Protein AF-A0A7S3RNK2-F1 (afdb_monomer_lite)

Secondary structure (DSSP, 8-state):
--TT-PPP-----SPPPPP-PPTT----SPPPTHHHHHSBPBTSB-TTT--B-STT-EEEESSSS-EEEES---SS-BGGGTTB-----EESPPP----SSSSS-EEEEEE--TTSHHHHHHHHHHHHT-GGGGSSEEEEEESS--EEEE-TTS-EEEPEE------EE-TTSSEE-HHHHHHHHHHHHHH-GGGGSSEEEE--TT----HHHHHHHHGGGTTS---PPP--S-TT-TT-S---

Organism: NCBI:txid141414

Sequence (244 aa):
MGDWDKPWECGKIGWRTPEGEAPGAVATGKVAQWVVDKCSGAGENCVDSKCCHAVGHQCFTKNQYYGSCKASCSTEPDPNDGNKTWDCNALGPKSIGLSVKGWPSIYCFTLYMPSRYEGEVMKAQLNEGAGIFSCDGYDVLSSDPDNLGKDKEGKEVKAVLIPKIEVGVSQDGTAGNAKLFMAVWDKIIASNKFRNYDWTIKVDPDAVIVAWRIREHMKPHIGMNVYVVNCNKFPGSPNFPMMY

Structure (mmCIF, N/CA/C/O backbone):
data_AF-A0A7S3RNK2-F1
#
_entry.id   AF-A0A7S3RNK2-F1
#
loop_
_atom_site.group_PDB
_atom_site.id
_atom_site.type_symbol
_atom_site.label_atom_id
_atom_site.label_alt_id
_atom_site.label_comp_id
_atom_site.label_asym_id
_atom_site.label_entity_id
_atom_site.label_seq_id
_atom_site.pdbx_PDB_ins_code
_atom_site.Cartn_x
_atom_site.Cartn_y
_atom_site.Cartn_z
_atom_site.occupancy
_atom_site.B_iso_or_equiv
_atom_site.auth_seq_id
_atom_site.auth_comp_id
_atom_site.auth_asym_id
_atom_site.auth_atom_id
_atom_site.pdbx_PDB_model_num
ATOM 1 N N . MET A 1 1 ? -52.634 -31.260 -7.426 1.00 54.12 1 MET A N 1
ATOM 2 C CA . MET A 1 1 ? -51.828 -30.238 -6.728 1.00 54.12 1 MET A CA 1
ATOM 3 C C . MET A 1 1 ? -52.762 -29.090 -6.410 1.00 54.12 1 MET A C 1
ATOM 5 O O . MET A 1 1 ? -53.475 -28.670 -7.311 1.00 54.12 1 MET A O 1
ATOM 9 N N . GLY A 1 2 ? -52.900 -28.728 -5.133 1.00 58.50 2 GLY A N 1
ATOM 10 C CA . GLY A 1 2 ? -53.843 -27.687 -4.710 1.00 58.50 2 GLY A CA 1
ATOM 11 C C . GLY A 1 2 ? -53.295 -26.286 -4.981 1.00 58.50 2 GLY A C 1
ATOM 12 O O . GLY A 1 2 ? -52.085 -26.123 -5.092 1.00 58.50 2 GLY A O 1
ATOM 13 N N . ASP A 1 3 ? -54.170 -25.278 -5.031 1.00 65.75 3 ASP A N 1
ATOM 14 C CA . ASP A 1 3 ? -53.834 -23.858 -5.282 1.00 65.75 3 ASP A CA 1
ATOM 15 C C . ASP A 1 3 ? -52.806 -23.238 -4.308 1.00 65.75 3 ASP A C 1
ATOM 17 O O . ASP A 1 3 ? -52.339 -22.114 -4.506 1.00 65.75 3 ASP A O 1
ATOM 21 N N . TRP A 1 4 ? -52.450 -23.962 -3.248 1.00 68.88 4 TRP A N 1
ATOM 22 C CA . TRP A 1 4 ? -51.459 -23.590 -2.242 1.00 68.88 4 TRP A CA 1
ATOM 23 C C . TRP A 1 4 ? -50.038 -24.078 -2.560 1.00 68.88 4 TRP A C 1
ATOM 25 O O . TRP A 1 4 ? -49.092 -23.627 -1.921 1.00 68.88 4 TRP A O 1
ATOM 35 N N . ASP A 1 5 ? -49.874 -24.959 -3.547 1.00 68.38 5 ASP A N 1
ATOM 36 C CA . ASP A 1 5 ? -48.591 -25.558 -3.926 1.00 68.38 5 ASP A CA 1
ATOM 37 C C . ASP A 1 5 ? -48.098 -24.949 -5.247 1.00 68.38 5 ASP A C 1
ATOM 39 O O . ASP A 1 5 ? -48.047 -25.592 -6.299 1.00 68.38 5 ASP A O 1
ATOM 43 N N . LYS A 1 6 ? -47.830 -23.637 -5.214 1.00 77.00 6 LYS A N 1
ATOM 44 C CA . LYS A 1 6 ? -47.238 -22.933 -6.356 1.00 77.00 6 LYS A CA 1
ATOM 45 C C . LYS A 1 6 ? -45.760 -23.326 -6.488 1.00 77.00 6 LYS A C 1
ATOM 47 O O . LYS A 1 6 ? -45.073 -23.417 -5.471 1.00 77.00 6 LYS A O 1
ATOM 52 N N . PRO A 1 7 ? -45.250 -23.522 -7.718 1.00 74.31 7 PRO A N 1
ATOM 53 C CA . PRO A 1 7 ? -43.848 -23.848 -7.930 1.00 74.31 7 PRO A CA 1
ATOM 54 C C . PRO A 1 7 ? -42.946 -22.761 -7.344 1.00 74.31 7 PRO A C 1
ATOM 56 O O . PRO A 1 7 ? -43.195 -21.568 -7.515 1.00 74.31 7 PRO A O 1
ATOM 59 N N . TRP A 1 8 ? -41.899 -23.194 -6.645 1.00 75.94 8 TRP A N 1
ATOM 60 C CA . TRP A 1 8 ? -40.922 -22.305 -6.032 1.00 75.94 8 TRP A CA 1
ATOM 61 C C . TRP A 1 8 ? -40.223 -21.469 -7.104 1.00 75.94 8 TRP A C 1
ATOM 63 O O . TRP A 1 8 ? -39.604 -22.005 -8.024 1.00 75.94 8 TRP A O 1
ATOM 73 N N . GLU A 1 9 ? -40.279 -20.148 -6.966 1.00 73.62 9 GLU A N 1
ATOM 74 C CA . GLU A 1 9 ? -39.478 -19.251 -7.787 1.00 73.62 9 GLU A CA 1
ATOM 75 C C . GLU A 1 9 ? -38.046 -19.232 -7.240 1.00 73.62 9 GLU A C 1
ATOM 77 O O . GLU A 1 9 ? -37.773 -18.670 -6.180 1.00 73.62 9 GLU A O 1
ATOM 82 N N . CYS A 1 10 ? -37.102 -19.840 -7.963 1.00 71.50 10 CYS A N 1
ATOM 83 C CA . CYS A 1 10 ? -35.672 -19.855 -7.619 1.00 71.50 10 CYS A CA 1
ATOM 84 C C . CYS A 1 10 ? -34.974 -18.496 -7.863 1.00 71.50 10 CYS A C 1
ATOM 86 O O . CYS A 1 10 ? -33.835 -18.439 -8.332 1.00 71.50 10 CYS A O 1
ATOM 88 N N . GLY A 1 11 ? -35.661 -17.388 -7.574 1.00 75.19 11 GLY A N 1
ATOM 89 C CA . GLY A 1 11 ? -35.119 -16.035 -7.638 1.00 75.19 11 GLY A CA 1
ATOM 90 C C . GLY A 1 11 ? -34.212 -15.731 -6.443 1.00 75.19 11 GLY A C 1
ATOM 91 O O . GLY A 1 11 ? -34.405 -16.236 -5.339 1.00 75.19 11 GLY A O 1
ATOM 92 N N . LYS A 1 12 ? -33.197 -14.886 -6.639 1.00 62.66 12 LYS A N 1
ATOM 93 C CA . LYS A 1 12 ? -32.304 -14.453 -5.556 1.00 62.66 12 LYS A CA 1
ATOM 94 C C . LYS A 1 12 ? -33.032 -13.440 -4.660 1.00 62.66 12 LYS A C 1
ATOM 96 O O . LYS A 1 12 ? -33.127 -12.272 -5.016 1.00 62.66 12 LYS A O 1
ATOM 101 N N . ILE A 1 13 ? -33.507 -13.883 -3.494 1.00 74.25 13 ILE A N 1
ATOM 102 C CA . ILE A 1 13 ? -34.268 -13.053 -2.531 1.00 74.25 13 ILE A CA 1
ATOM 103 C C . ILE A 1 13 ? -33.342 -12.226 -1.605 1.00 74.25 13 ILE A C 1
ATOM 105 O O . ILE A 1 13 ? -33.794 -11.351 -0.872 1.00 74.25 13 ILE A O 1
ATOM 109 N N . GLY A 1 14 ? -32.019 -12.426 -1.665 1.00 63.31 14 GLY A N 1
ATOM 110 C CA . GLY A 1 14 ? -31.069 -11.655 -0.860 1.00 63.31 14 GLY A CA 1
ATOM 111 C C . GLY A 1 14 ? -29.604 -12.038 -1.069 1.00 63.31 14 GLY A C 1
ATOM 112 O O . GLY A 1 14 ? -29.260 -12.874 -1.911 1.00 63.31 14 GLY A O 1
ATOM 113 N N . TRP A 1 15 ? -28.717 -11.393 -0.313 1.00 62.16 15 TRP A N 1
ATOM 114 C CA . TRP A 1 15 ? -27.300 -11.754 -0.240 1.00 62.16 15 TRP A CA 1
ATOM 115 C C . TRP A 1 15 ? -27.134 -13.042 0.574 1.00 62.16 15 TRP A C 1
ATOM 117 O O . TRP A 1 15 ? -27.911 -13.291 1.493 1.00 62.16 15 TRP A O 1
ATOM 127 N N . ARG A 1 16 ? -26.135 -13.873 0.242 1.00 59.69 16 ARG A N 1
ATOM 128 C CA . ARG A 1 16 ? -25.807 -15.031 1.085 1.00 59.69 16 ARG A CA 1
ATOM 129 C C . ARG A 1 16 ? -25.366 -14.515 2.452 1.00 59.69 16 ARG A C 1
ATOM 131 O O . ARG A 1 16 ? -24.488 -13.654 2.511 1.00 59.69 16 ARG A O 1
ATOM 138 N N . THR A 1 17 ? -25.954 -15.045 3.520 1.00 44.44 17 THR A N 1
ATOM 139 C CA . THR A 1 17 ? -25.411 -14.902 4.872 1.00 44.44 17 THR A CA 1
ATOM 140 C C . THR A 1 17 ? -23.952 -15.365 4.829 1.00 44.44 17 THR A C 1
ATOM 142 O O . THR A 1 17 ? -23.715 -16.462 4.310 1.00 44.44 17 THR A O 1
ATOM 145 N N . PRO A 1 18 ? -22.972 -14.563 5.287 1.00 51.97 18 PRO A N 1
ATOM 146 C CA . PRO A 1 18 ? -21.606 -15.050 5.430 1.00 51.97 18 PRO A CA 1
ATOM 147 C C . PRO A 1 18 ? -21.641 -16.326 6.273 1.00 51.97 18 PRO A C 1
ATOM 149 O O . PRO A 1 18 ? -22.345 -16.359 7.285 1.00 51.97 18 PRO A O 1
ATOM 152 N N . GLU A 1 19 ? -20.942 -17.379 5.843 1.00 52.72 19 GLU A N 1
ATOM 153 C CA . GLU A 1 19 ? -20.702 -18.529 6.714 1.00 52.72 19 GLU A CA 1
ATOM 154 C C . GLU A 1 19 ? -20.089 -17.988 8.006 1.00 52.72 19 GLU A C 1
ATOM 156 O O . GLU A 1 19 ? -19.042 -17.342 7.986 1.00 52.72 19 GLU A O 1
ATOM 161 N N . GLY A 1 20 ? -20.797 -18.175 9.120 1.00 41.47 20 GLY A N 1
ATOM 162 C CA . GLY A 1 20 ? -20.245 -17.908 10.436 1.00 41.47 20 GLY A CA 1
ATOM 163 C C . GLY A 1 20 ? -19.090 -18.874 10.639 1.00 41.47 20 GLY A C 1
ATOM 164 O O . GLY A 1 20 ? -19.309 -20.057 10.888 1.00 41.47 20 GLY A O 1
ATOM 165 N N . GLU A 1 21 ? -17.874 -18.379 10.443 1.00 45.53 21 GLU A N 1
ATOM 166 C CA . GLU A 1 21 ? -16.645 -19.126 10.656 1.00 45.53 21 GLU A CA 1
ATOM 167 C C . GLU A 1 21 ? -16.595 -19.673 12.097 1.00 45.53 21 GLU A C 1
ATOM 169 O O . GLU A 1 21 ? -17.031 -19.024 13.053 1.00 45.53 21 GLU A O 1
ATOM 174 N N . ALA A 1 22 ? -16.097 -20.906 12.243 1.00 42.81 22 ALA A N 1
ATOM 175 C CA . ALA A 1 22 ? -15.982 -21.596 13.525 1.00 42.81 22 ALA A CA 1
ATOM 176 C C . ALA A 1 22 ? -15.221 -20.747 14.571 1.00 42.81 22 ALA A C 1
ATOM 178 O O . ALA A 1 22 ? -14.360 -19.943 14.203 1.00 42.81 22 ALA A O 1
ATOM 179 N N . PRO A 1 23 ? -15.468 -20.935 15.881 1.00 36.19 23 PRO A N 1
ATOM 180 C CA . PRO A 1 23 ? -14.748 -20.207 16.924 1.00 36.19 23 PRO A CA 1
ATOM 181 C C . PRO A 1 23 ? -13.228 -20.374 16.769 1.00 36.19 23 PRO A C 1
ATOM 183 O O . PRO A 1 23 ? -12.712 -21.485 16.870 1.00 36.19 23 PRO A O 1
ATOM 186 N N . GLY A 1 24 ? -12.518 -19.271 16.513 1.00 45.06 24 GLY A N 1
ATOM 187 C CA . GLY A 1 24 ? -11.063 -19.254 16.311 1.00 45.06 24 GLY A CA 1
ATOM 188 C C . GLY A 1 24 ? -10.591 -19.172 14.854 1.00 45.06 24 GLY A C 1
ATOM 189 O O . GLY A 1 24 ? -9.388 -19.057 14.629 1.00 45.06 24 GLY A O 1
ATOM 190 N N . ALA A 1 25 ? -11.492 -19.186 13.869 1.00 49.25 25 ALA A N 1
ATOM 191 C CA . ALA A 1 25 ? -11.139 -18.877 12.487 1.00 49.25 25 ALA A CA 1
ATOM 192 C C . ALA A 1 25 ? -10.954 -17.358 12.292 1.00 49.25 25 ALA A C 1
ATOM 194 O O . ALA A 1 25 ? -11.675 -16.530 12.853 1.00 49.25 25 ALA A O 1
ATOM 195 N N . VAL A 1 26 ? -9.895 -16.997 11.566 1.00 55.72 26 VAL A N 1
ATOM 196 C CA . VAL A 1 26 ? -9.564 -15.609 11.230 1.00 55.72 26 VAL A CA 1
ATOM 197 C C . VAL A 1 26 ? -10.546 -15.157 10.165 1.00 55.72 26 VAL A C 1
ATOM 199 O O . VAL A 1 26 ? -10.470 -15.698 9.074 1.00 55.72 26 VAL A O 1
ATOM 202 N N . ALA A 1 27 ? -11.386 -14.157 10.451 1.00 61.09 27 ALA A N 1
ATOM 203 C CA . ALA A 1 27 ? -12.333 -13.614 9.477 1.00 61.09 27 ALA A CA 1
ATOM 204 C C . ALA A 1 27 ? -11.655 -13.391 8.109 1.00 61.09 27 ALA A C 1
ATOM 206 O O . ALA A 1 27 ? -10.746 -12.567 7.974 1.00 61.09 27 ALA A O 1
ATOM 207 N N . THR A 1 28 ? -12.073 -14.166 7.106 1.00 71.31 28 THR A N 1
ATOM 208 C CA . THR A 1 28 ? -11.486 -14.148 5.762 1.00 71.31 28 THR A CA 1
ATOM 209 C C . THR A 1 28 ? -12.402 -13.469 4.745 1.00 71.31 28 THR A C 1
ATOM 211 O O . THR A 1 28 ? -13.616 -13.372 4.923 1.00 71.31 28 THR A O 1
ATOM 214 N N . GLY A 1 29 ? -11.826 -12.997 3.635 1.00 81.88 29 GLY A N 1
ATOM 215 C CA . GLY A 1 29 ? -12.598 -12.591 2.458 1.00 81.88 29 GLY A CA 1
ATOM 216 C C . GLY A 1 29 ? -12.358 -11.162 1.983 1.00 81.88 29 GLY A C 1
ATOM 217 O O . GLY A 1 29 ? -11.393 -10.501 2.368 1.00 81.88 29 GLY A O 1
ATOM 218 N N . LYS A 1 30 ? -13.210 -10.718 1.051 1.00 88.94 30 LYS A N 1
ATOM 219 C CA . LYS A 1 30 ? -13.131 -9.374 0.470 1.00 88.94 30 LYS A CA 1
ATOM 220 C C . LYS A 1 30 ? -13.889 -8.367 1.324 1.00 88.94 30 LYS A C 1
ATOM 222 O O . LYS A 1 30 ? -15.006 -8.647 1.759 1.00 88.94 30 LYS A O 1
ATOM 227 N N . VAL A 1 31 ? -13.315 -7.183 1.492 1.00 91.06 31 VAL A N 1
ATOM 228 C CA . VAL A 1 31 ? -13.985 -6.043 2.124 1.00 91.06 31 VAL A CA 1
ATOM 229 C C . VAL A 1 31 ? -14.637 -5.154 1.072 1.00 91.06 31 VAL A C 1
ATOM 231 O O . VAL A 1 31 ? -14.218 -5.102 -0.083 1.00 91.06 31 VAL A O 1
ATOM 234 N N . ALA A 1 32 ? -15.698 -4.458 1.468 1.00 90.00 32 ALA A N 1
ATOM 235 C CA . ALA A 1 32 ? -16.380 -3.527 0.583 1.00 90.00 32 ALA A CA 1
ATOM 236 C C . ALA A 1 32 ? -15.557 -2.245 0.388 1.00 90.00 32 ALA A C 1
ATOM 238 O O . ALA A 1 32 ? -14.875 -1.791 1.304 1.00 90.00 32 ALA A O 1
ATOM 239 N N . GLN A 1 33 ? -15.685 -1.616 -0.785 1.00 88.19 33 GLN A N 1
ATOM 240 C CA . GLN A 1 33 ? -14.897 -0.431 -1.144 1.00 88.19 33 GLN A CA 1
ATOM 241 C C . GLN A 1 33 ? -15.054 0.730 -0.148 1.00 88.19 33 GLN A C 1
ATOM 243 O O . GLN A 1 33 ? -14.092 1.442 0.117 1.00 88.19 33 GLN A O 1
ATOM 248 N N . TRP A 1 34 ? -16.237 0.878 0.462 1.00 90.81 34 TRP A N 1
ATOM 249 C CA . TRP A 1 34 ? -16.509 1.932 1.445 1.00 90.81 34 TRP A CA 1
ATOM 250 C C . TRP A 1 34 ? -15.604 1.859 2.685 1.00 90.81 34 TRP A C 1
ATOM 252 O O . TRP A 1 34 ? -15.428 2.872 3.356 1.00 90.81 34 TRP A O 1
ATOM 262 N N . VAL A 1 35 ? -15.018 0.693 2.991 1.00 93.44 35 VAL A N 1
ATOM 263 C CA . VAL A 1 35 ? -14.104 0.519 4.133 1.00 93.44 35 VAL A CA 1
ATOM 264 C C . VAL A 1 35 ? -12.876 1.417 3.992 1.00 93.44 35 VAL A C 1
ATOM 266 O O . VAL A 1 35 ? -12.419 1.963 4.992 1.00 93.44 35 VAL A O 1
ATOM 269 N N . VAL A 1 36 ? -12.395 1.626 2.762 1.00 90.75 36 VAL A N 1
ATOM 270 C CA . VAL A 1 36 ? -11.262 2.518 2.466 1.00 90.75 36 VAL A CA 1
ATOM 271 C C . VAL A 1 36 ? -11.564 3.958 2.886 1.00 90.75 36 VAL A C 1
ATOM 273 O O . VAL A 1 36 ? -10.681 4.638 3.394 1.00 90.75 36 VAL A O 1
ATOM 276 N N . ASP A 1 37 ? -12.809 4.406 2.705 1.00 91.25 37 ASP A N 1
ATOM 277 C CA . ASP A 1 37 ? -13.187 5.814 2.876 1.00 91.25 37 ASP A CA 1
ATOM 278 C C . ASP A 1 37 ? -13.822 6.126 4.239 1.00 91.25 37 ASP A C 1
ATOM 280 O O . ASP A 1 37 ? -13.923 7.292 4.624 1.00 91.25 37 ASP A O 1
ATOM 284 N N . LYS A 1 38 ? -14.352 5.116 4.942 1.00 95.12 38 LYS A N 1
ATOM 285 C CA . LYS A 1 38 ? -15.124 5.314 6.184 1.00 95.12 38 LYS A CA 1
ATOM 286 C C . LYS A 1 38 ? -14.429 4.813 7.435 1.00 95.12 38 LYS A C 1
ATOM 288 O O . LYS A 1 38 ? -14.732 5.325 8.510 1.00 95.12 38 LYS A O 1
ATOM 293 N N . CYS A 1 39 ? -13.580 3.798 7.320 1.00 95.94 39 CYS A N 1
ATOM 294 C CA . CYS A 1 39 ? -12.861 3.275 8.470 1.00 95.94 39 CYS A CA 1
ATOM 295 C C . CYS A 1 39 ? -11.564 4.042 8.683 1.00 95.94 39 CYS A C 1
ATOM 297 O O . CYS A 1 39 ? -11.015 4.625 7.754 1.00 95.94 39 CYS A O 1
ATOM 299 N N . SER A 1 40 ? -11.085 4.032 9.920 1.00 96.25 40 SER A N 1
ATOM 300 C CA . SER A 1 40 ? -9.880 4.762 10.292 1.00 96.25 40 SER A CA 1
ATOM 301 C C . SER A 1 40 ? -8.622 3.925 10.040 1.00 96.25 40 SER A C 1
ATOM 303 O O . SER A 1 40 ? -8.608 2.695 10.203 1.00 96.25 40 SER A O 1
ATOM 305 N N . GLY A 1 41 ? -7.543 4.600 9.664 1.00 93.31 41 GLY A N 1
ATOM 306 C CA . GLY A 1 41 ? -6.220 4.019 9.504 1.00 93.31 41 GLY A CA 1
ATOM 307 C C . GLY A 1 41 ? -5.527 3.729 10.830 1.00 93.31 41 GLY A C 1
ATOM 308 O O . GLY A 1 41 ? -5.970 4.126 11.908 1.00 93.31 41 GLY A O 1
ATOM 309 N N . ALA A 1 42 ? -4.406 3.009 10.764 1.00 93.38 42 ALA A N 1
ATOM 310 C CA . ALA A 1 42 ? -3.584 2.725 11.937 1.00 93.38 42 ALA A CA 1
ATOM 311 C C . ALA A 1 42 ? -3.182 4.021 12.665 1.00 93.38 42 ALA A C 1
ATOM 313 O O . ALA A 1 42 ? -2.585 4.911 12.064 1.00 93.38 42 ALA A O 1
ATOM 314 N N . GLY A 1 43 ? -3.473 4.105 13.966 1.00 92.12 43 GLY A N 1
ATOM 315 C CA . GLY A 1 43 ? -3.176 5.283 14.787 1.00 92.12 43 GLY A CA 1
ATOM 316 C C . GLY A 1 43 ? -4.229 6.400 14.739 1.00 92.12 43 GLY A C 1
ATOM 317 O O . GLY A 1 43 ? -4.255 7.234 15.643 1.00 92.12 43 GLY A O 1
ATOM 318 N N . GLU A 1 44 ? -5.132 6.406 13.758 1.00 94.12 44 GLU A N 1
ATOM 319 C CA . GLU A 1 44 ? -6.144 7.457 13.596 1.00 94.12 44 GLU A CA 1
ATOM 320 C C . GLU A 1 44 ? -7.297 7.336 14.599 1.00 94.12 44 GLU A C 1
ATOM 322 O O . GLU A 1 44 ? -7.570 6.250 15.121 1.00 94.12 44 GLU A O 1
ATOM 327 N N . ASN A 1 45 ? -7.997 8.455 14.849 1.00 96.75 45 ASN A N 1
ATOM 328 C CA . ASN A 1 45 ? -9.171 8.438 15.716 1.00 96.75 45 ASN A CA 1
ATOM 329 C C . ASN A 1 45 ? -10.313 7.652 15.066 1.00 96.75 45 ASN A C 1
ATOM 331 O O . ASN A 1 45 ? -10.671 7.898 13.915 1.00 96.75 45 ASN A O 1
ATOM 335 N N . CYS A 1 46 ? -10.877 6.710 15.813 1.00 97.31 46 CYS A N 1
ATOM 336 C CA . CYS A 1 46 ? -11.870 5.760 15.320 1.00 97.31 46 CYS A CA 1
ATOM 337 C C . CYS A 1 46 ? -13.175 5.749 16.127 1.00 97.31 46 CYS A C 1
ATOM 339 O O . CYS A 1 46 ? -14.006 4.869 15.926 1.00 97.31 46 CYS A O 1
ATOM 341 N N . VAL A 1 47 ? -13.386 6.711 17.036 1.00 97.38 47 VAL A N 1
ATOM 342 C CA . VAL A 1 47 ? -14.615 6.775 17.857 1.00 97.38 47 VAL A CA 1
ATOM 343 C C . VAL A 1 47 ? -15.866 6.967 16.999 1.00 97.38 47 VAL A C 1
ATOM 345 O O . VAL A 1 47 ? -16.883 6.317 17.250 1.00 97.38 47 VAL A O 1
ATOM 348 N N . ASP A 1 48 ? -15.773 7.799 15.961 1.00 96.31 48 ASP A N 1
ATOM 349 C CA . ASP A 1 48 ? -16.899 8.074 15.066 1.00 96.31 48 ASP A CA 1
ATOM 350 C C . ASP A 1 48 ? -17.112 6.943 14.054 1.00 96.31 48 ASP A C 1
ATOM 352 O O . ASP A 1 48 ? -18.237 6.476 13.867 1.00 96.31 48 ASP A O 1
ATOM 356 N N . SER A 1 49 ? -16.028 6.469 13.427 1.00 96.50 49 SER A N 1
ATOM 357 C CA . SER A 1 49 ? -16.072 5.408 12.411 1.00 96.50 49 SER A CA 1
ATOM 358 C C . SER A 1 49 ? -16.393 4.036 13.001 1.00 96.50 49 SER A C 1
ATOM 360 O O . SER A 1 49 ? -17.038 3.217 12.349 1.00 96.50 49 SER A O 1
ATOM 362 N N . LYS A 1 50 ? -15.946 3.776 14.236 1.00 96.81 50 LYS A N 1
ATOM 363 C CA . LYS A 1 50 ? -16.062 2.497 14.958 1.00 96.81 50 LYS A CA 1
ATOM 364 C C . LYS A 1 50 ? -15.512 1.309 14.169 1.00 96.81 50 LYS A C 1
ATOM 366 O O . LYS A 1 50 ? -15.906 0.171 14.404 1.00 96.81 50 LYS A O 1
ATOM 371 N N . CYS A 1 51 ? -14.623 1.564 13.216 1.00 96.00 51 CYS A N 1
ATOM 372 C CA . CYS A 1 51 ? -13.985 0.538 12.413 1.00 96.00 51 CYS A CA 1
ATOM 373 C C . CYS A 1 51 ? -12.588 0.979 11.992 1.00 96.00 51 CYS A C 1
ATOM 375 O O . CYS A 1 51 ? -12.296 2.168 11.850 1.00 96.00 51 CYS A O 1
ATOM 377 N N . CYS A 1 52 ? -11.729 -0.012 11.788 1.00 96.38 52 CYS A N 1
ATOM 378 C CA . CYS A 1 52 ? -10.362 0.160 11.324 1.00 96.38 52 CYS A CA 1
ATOM 379 C C . CYS A 1 52 ? -10.185 -0.541 9.979 1.00 96.38 52 CYS A C 1
ATOM 381 O O . CYS A 1 52 ? -10.955 -1.446 9.660 1.00 96.38 52 CYS A O 1
ATOM 383 N N . HIS A 1 53 ? -9.158 -0.163 9.222 1.00 95.19 53 HIS A N 1
ATOM 384 C CA . HIS A 1 53 ? -8.796 -0.869 7.986 1.00 95.19 53 HIS A CA 1
ATOM 385 C C . HIS A 1 53 ? -7.353 -1.405 7.966 1.00 95.19 53 HIS A C 1
ATOM 387 O O . HIS A 1 53 ? -6.922 -1.989 6.975 1.00 95.19 53 HIS A O 1
ATOM 393 N N . ALA A 1 54 ? -6.588 -1.218 9.046 1.00 94.50 54 ALA A N 1
ATOM 394 C CA . ALA A 1 54 ? -5.274 -1.844 9.207 1.00 94.50 54 ALA A CA 1
ATOM 395 C C . ALA A 1 54 ? -5.415 -3.325 9.600 1.00 94.50 54 ALA A C 1
ATOM 397 O O . ALA A 1 54 ? -6.307 -3.662 10.384 1.00 94.50 54 ALA A O 1
ATOM 398 N N . VAL A 1 55 ? -4.577 -4.219 9.067 1.00 92.75 55 VAL A N 1
ATOM 399 C CA . VAL A 1 55 ? -4.694 -5.668 9.326 1.00 92.75 55 VAL A CA 1
ATOM 400 C C . VAL A 1 55 ? -4.513 -5.950 10.811 1.00 92.75 55 VAL A C 1
ATOM 402 O O . VAL A 1 55 ? -3.542 -5.521 11.429 1.00 92.75 55 VAL A O 1
ATOM 405 N N . GLY A 1 56 ? -5.464 -6.673 11.403 1.00 91.19 56 GLY A N 1
ATOM 406 C CA . GLY A 1 56 ? -5.408 -7.069 12.805 1.00 91.19 56 GLY A CA 1
ATOM 407 C C . GLY A 1 56 ? -5.637 -5.927 13.797 1.00 91.19 56 GLY A C 1
ATOM 408 O O . GLY A 1 56 ? -5.471 -6.144 14.997 1.00 91.19 56 GLY A O 1
ATOM 409 N N . HIS A 1 57 ? -6.026 -4.733 13.341 1.00 94.88 57 HIS A N 1
ATOM 410 C CA . HIS A 1 57 ? -6.323 -3.612 14.228 1.00 94.88 57 HIS A CA 1
ATOM 411 C C . HIS A 1 57 ? -7.768 -3.649 14.725 1.00 94.88 57 HIS A C 1
ATOM 413 O O . HIS A 1 57 ? -8.696 -3.994 13.999 1.00 94.88 57 HIS A O 1
ATOM 419 N N . GLN A 1 58 ? -7.954 -3.223 15.965 1.00 96.38 58 GLN A N 1
ATOM 420 C CA . GLN A 1 58 ? -9.240 -2.980 16.597 1.00 96.38 58 GLN A CA 1
ATOM 421 C C . GLN A 1 58 ? -9.277 -1.513 17.029 1.00 96.38 58 GLN A C 1
ATOM 423 O O . GLN A 1 58 ? -8.257 -0.951 17.439 1.00 96.38 58 GLN A O 1
ATOM 428 N N . CYS A 1 59 ? -10.445 -0.882 16.929 1.00 97.56 59 CYS A N 1
ATOM 429 C CA . CYS A 1 59 ? -10.619 0.445 17.498 1.00 97.56 59 CYS A CA 1
ATOM 430 C C . CYS A 1 59 ? -10.702 0.312 19.017 1.00 97.56 59 CYS A C 1
ATOM 432 O O . CYS A 1 59 ? -11.668 -0.262 19.520 1.00 97.56 59 CYS A O 1
ATOM 434 N N . PHE A 1 60 ? -9.700 0.814 19.733 1.00 97.31 60 PHE A N 1
ATOM 435 C CA . PHE A 1 60 ? -9.680 0.814 21.193 1.00 97.31 60 PHE A CA 1
ATOM 436 C C . PHE A 1 60 ? -9.843 2.229 21.727 1.00 97.31 60 PHE A C 1
ATOM 438 O O . PHE A 1 60 ? -9.138 3.141 21.291 1.00 97.31 60 PHE A O 1
ATOM 445 N N . THR A 1 61 ? -10.749 2.427 22.681 1.00 96.62 61 THR A N 1
ATOM 446 C CA . THR A 1 61 ? -10.955 3.741 23.294 1.00 96.62 61 THR A CA 1
ATOM 447 C C . THR A 1 61 ? -9.827 4.079 24.259 1.00 96.62 61 THR A C 1
ATOM 449 O O . THR A 1 61 ? -9.439 3.270 25.099 1.00 96.62 61 THR A O 1
ATOM 452 N N . LYS A 1 62 ? -9.344 5.315 24.191 1.00 93.94 62 LYS A N 1
ATOM 453 C CA . LYS A 1 62 ? -8.610 5.937 25.293 1.00 93.94 62 LYS A CA 1
ATOM 454 C C . LYS A 1 62 ? -9.584 6.529 26.305 1.00 93.94 62 LYS A C 1
ATOM 456 O O . LYS A 1 62 ? -9.361 6.405 27.498 1.00 93.94 62 LYS A O 1
ATOM 461 N N . ASN A 1 63 ? -10.623 7.189 25.790 1.00 92.31 63 ASN A N 1
ATOM 462 C CA . ASN A 1 63 ? -11.743 7.786 26.512 1.00 92.31 63 ASN A CA 1
ATOM 463 C C . ASN A 1 63 ? -12.926 7.998 25.542 1.00 92.31 63 ASN A C 1
ATOM 465 O O . ASN A 1 63 ? -12.871 7.581 24.385 1.00 92.31 63 ASN A O 1
ATOM 469 N N . GLN A 1 64 ? -13.981 8.690 25.984 1.00 92.19 64 GLN A N 1
ATOM 470 C CA . GLN A 1 64 ? -15.184 8.942 25.174 1.00 92.19 64 GLN A CA 1
ATOM 471 C C . GLN A 1 64 ? -14.974 9.811 23.917 1.00 92.19 64 GLN A C 1
ATOM 473 O O . GLN A 1 64 ? -15.821 9.798 23.031 1.00 92.19 64 GLN A O 1
ATOM 478 N N . TYR A 1 65 ? -13.879 10.572 23.828 1.00 93.69 65 TYR A N 1
ATOM 479 C CA . TYR A 1 65 ? -13.605 11.489 22.710 1.00 93.69 65 TYR A CA 1
ATOM 480 C C . TYR A 1 65 ? -12.524 10.973 21.761 1.00 93.69 65 TYR A C 1
ATOM 482 O O . TYR A 1 65 ? -12.379 11.461 20.639 1.00 93.69 65 TYR A O 1
ATOM 490 N N . TYR A 1 66 ? -11.726 10.011 22.220 1.00 95.19 66 TYR A N 1
ATOM 491 C CA . TYR A 1 66 ? -10.591 9.514 21.471 1.00 95.19 66 TYR A CA 1
ATOM 492 C C . TYR A 1 66 ? -10.440 8.010 21.629 1.00 95.19 66 TYR A C 1
ATOM 494 O O . TYR A 1 66 ? -10.385 7.467 22.733 1.00 95.19 66 TYR A O 1
ATOM 502 N N . GLY A 1 67 ? -10.295 7.349 20.496 1.00 96.19 67 GLY A N 1
ATOM 503 C CA . GLY A 1 67 ? -9.911 5.959 20.364 1.00 96.19 67 GLY A CA 1
ATOM 504 C C . GLY A 1 67 ? -8.902 5.861 19.240 1.00 96.19 67 GLY A C 1
ATOM 505 O O . GLY A 1 67 ? -8.730 6.809 18.487 1.00 96.19 67 GLY A O 1
ATOM 506 N N . SER A 1 68 ? -8.200 4.748 19.132 1.00 96.25 68 SER A N 1
ATOM 507 C CA . SER A 1 68 ? -7.217 4.579 18.071 1.00 96.25 68 SER A CA 1
ATOM 508 C C . SER A 1 68 ? -7.220 3.158 17.550 1.00 96.25 68 SER A C 1
ATOM 510 O O . SER A 1 68 ? -7.377 2.198 18.310 1.00 96.25 68 SER A O 1
ATOM 512 N N . CYS A 1 69 ? -7.036 3.030 16.240 1.00 96.69 69 CYS A N 1
ATOM 513 C CA . CYS A 1 69 ? -6.859 1.744 15.590 1.00 96.69 69 CYS A CA 1
ATOM 514 C C . CYS A 1 69 ? -5.488 1.168 15.935 1.00 96.69 69 CYS A C 1
ATOM 516 O O . CYS A 1 69 ? -4.476 1.583 15.358 1.00 96.69 69 CYS A O 1
ATOM 518 N N . LYS A 1 70 ? -5.461 0.172 16.825 1.00 94.38 70 LYS A N 1
ATOM 519 C CA . LYS A 1 70 ? -4.242 -0.503 17.296 1.00 94.38 70 LYS A CA 1
ATOM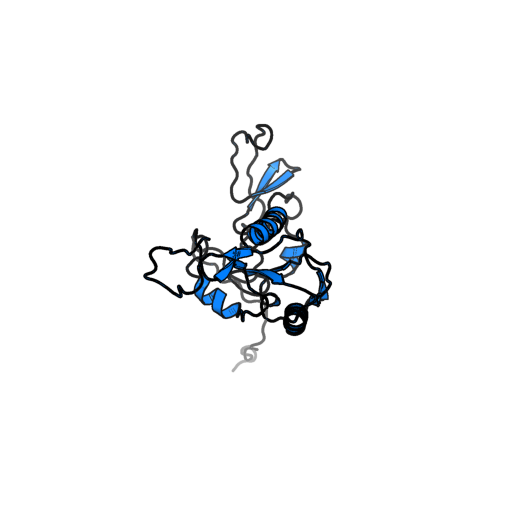 520 C C . LYS A 1 70 ? -4.398 -2.024 17.227 1.00 94.38 70 LYS A C 1
ATOM 522 O O . LYS A 1 70 ? -5.507 -2.543 17.314 1.00 94.38 70 LYS A O 1
ATOM 527 N N . ALA A 1 71 ? -3.284 -2.743 17.098 1.00 93.12 71 ALA A N 1
ATOM 528 C CA . ALA A 1 71 ? -3.279 -4.209 17.135 1.00 93.12 71 ALA A CA 1
ATOM 529 C C . ALA A 1 71 ? -3.615 -4.765 18.533 1.00 93.12 71 ALA A C 1
ATOM 531 O O . ALA A 1 71 ? -4.253 -5.810 18.661 1.00 93.12 71 ALA A O 1
ATOM 532 N N . SER A 1 72 ? -3.206 -4.045 19.578 1.00 93.44 72 SER A N 1
ATOM 533 C CA . SER A 1 72 ? -3.462 -4.357 20.984 1.00 93.44 72 SER A CA 1
ATOM 534 C C . SER A 1 72 ? -3.620 -3.071 21.801 1.00 93.44 72 SER A C 1
ATOM 536 O O . SER A 1 72 ? -3.236 -1.984 21.358 1.00 93.44 72 SER A O 1
ATOM 538 N N . CYS A 1 73 ? -4.207 -3.193 22.991 1.00 93.50 73 CYS A N 1
ATOM 539 C CA . CYS A 1 73 ? -4.383 -2.100 23.942 1.00 93.50 73 CYS A CA 1
ATOM 540 C C . CYS A 1 73 ? -4.076 -2.595 25.357 1.00 93.50 73 CYS A C 1
ATOM 542 O O . CYS A 1 73 ? -4.400 -3.736 25.686 1.00 93.50 73 CYS A O 1
ATOM 544 N N . SER A 1 74 ? -3.448 -1.741 26.165 1.00 92.00 74 SER A N 1
ATOM 545 C CA . SER A 1 74 ? -3.210 -1.966 27.591 1.00 92.00 74 SER A CA 1
ATOM 546 C C . SER A 1 74 ? -3.821 -0.820 28.386 1.00 92.00 74 SER A C 1
ATOM 548 O O . SER A 1 74 ? -3.720 0.336 27.978 1.00 92.00 74 SER A O 1
ATOM 550 N N . THR A 1 75 ? -4.452 -1.145 29.513 1.00 91.88 75 THR A N 1
ATOM 551 C CA . THR A 1 75 ? -4.960 -0.151 30.469 1.00 91.88 75 THR A CA 1
ATOM 552 C C . THR A 1 75 ? -3.847 0.417 31.350 1.00 91.88 75 THR A C 1
ATOM 554 O O . THR A 1 75 ? -4.064 1.388 32.077 1.00 91.88 75 THR A O 1
ATOM 557 N N . GLU A 1 76 ? -2.657 -0.189 31.313 1.00 90.31 76 GLU A N 1
ATOM 558 C CA . GLU A 1 76 ? -1.475 0.336 31.985 1.00 90.31 76 GLU A CA 1
ATOM 559 C C . GLU A 1 76 ? -1.054 1.681 31.369 1.00 90.31 76 GLU A C 1
ATOM 561 O O . GLU A 1 76 ? -1.289 1.922 30.180 1.00 90.31 76 GLU A O 1
ATOM 566 N N . PRO A 1 77 ? -0.433 2.573 32.158 1.00 87.06 77 PRO A N 1
ATOM 567 C CA . PRO A 1 77 ? 0.135 3.814 31.645 1.00 87.06 77 PRO A CA 1
ATOM 568 C C . PRO A 1 77 ? 1.064 3.573 30.441 1.00 87.06 77 PRO A C 1
ATOM 570 O O . PRO A 1 77 ? 2.025 2.816 30.544 1.00 87.06 77 PRO A O 1
ATOM 573 N N . ASP A 1 78 ? 0.782 4.213 29.300 1.00 77.88 78 ASP A N 1
ATOM 574 C CA . ASP A 1 78 ? 1.553 4.030 28.059 1.00 77.88 78 ASP A CA 1
ATOM 575 C C . ASP A 1 78 ? 2.736 5.019 27.991 1.00 77.88 78 ASP A C 1
ATOM 577 O O . ASP A 1 78 ? 2.510 6.232 27.861 1.00 77.88 78 ASP A O 1
ATOM 581 N N . PRO A 1 79 ? 4.002 4.553 28.018 1.00 83.19 79 PRO A N 1
ATOM 582 C CA . PRO A 1 79 ? 5.176 5.427 27.943 1.00 83.19 79 PRO A CA 1
ATOM 583 C C . PRO A 1 79 ? 5.242 6.267 26.661 1.00 83.19 79 PRO A C 1
ATOM 585 O O . PRO A 1 79 ? 5.812 7.358 26.669 1.00 83.19 79 PRO A O 1
ATOM 588 N N . ASN A 1 80 ? 4.634 5.796 25.568 1.00 79.62 80 ASN A N 1
ATOM 589 C CA . ASN A 1 80 ? 4.638 6.478 24.270 1.00 79.62 80 ASN A CA 1
ATOM 590 C C . ASN A 1 80 ? 3.564 7.572 24.165 1.00 79.62 80 ASN A C 1
ATOM 592 O O . ASN A 1 80 ? 3.517 8.306 23.180 1.00 79.62 80 ASN A O 1
ATOM 596 N N . ASP A 1 81 ? 2.705 7.695 25.177 1.00 80.25 81 ASP A N 1
ATOM 597 C CA . ASP A 1 81 ? 1.585 8.640 25.234 1.00 80.25 81 ASP A CA 1
ATOM 598 C C . ASP A 1 81 ? 1.632 9.462 26.532 1.00 80.25 81 ASP A C 1
ATOM 600 O O . ASP A 1 81 ? 0.616 9.759 27.167 1.00 80.25 81 ASP A O 1
ATOM 604 N N . GLY A 1 82 ? 2.848 9.796 26.972 1.00 81.69 82 GLY A N 1
ATOM 605 C CA . GLY A 1 82 ? 3.070 10.573 28.191 1.00 81.69 82 GLY A CA 1
ATOM 606 C C . GLY A 1 82 ? 2.525 9.888 29.445 1.00 81.69 82 GLY A C 1
ATOM 607 O O . GLY A 1 82 ? 2.034 10.571 30.341 1.00 81.69 82 GLY A O 1
ATOM 608 N N . ASN A 1 83 ? 2.581 8.554 29.491 1.00 81.31 83 ASN A N 1
ATOM 609 C CA . ASN A 1 83 ? 2.138 7.726 30.610 1.00 81.31 83 ASN A CA 1
ATOM 610 C C . ASN A 1 83 ? 0.633 7.849 30.922 1.00 81.31 83 ASN A C 1
ATOM 612 O O . ASN A 1 83 ? 0.213 7.745 32.075 1.00 81.31 83 ASN A O 1
ATOM 616 N N . LYS A 1 84 ? -0.193 8.108 29.901 1.00 83.75 84 LYS A N 1
ATOM 617 C CA . LYS A 1 84 ? -1.657 8.158 30.034 1.00 83.75 84 LYS A CA 1
ATOM 618 C C . LYS A 1 84 ? -2.254 6.752 30.023 1.00 83.75 84 LYS A C 1
ATOM 620 O O . LYS A 1 84 ? -1.778 5.878 29.302 1.00 83.75 84 LYS A O 1
ATOM 625 N N . THR A 1 85 ? -3.323 6.561 30.789 1.00 89.25 85 THR A N 1
ATOM 626 C CA . THR A 1 85 ? -4.114 5.325 30.800 1.00 89.25 85 THR A CA 1
ATOM 627 C C . THR A 1 85 ? -5.149 5.319 29.676 1.00 89.25 85 THR A C 1
ATOM 629 O O . THR A 1 85 ? -5.564 6.372 29.179 1.00 89.25 85 THR A O 1
ATOM 632 N N . TRP A 1 86 ? -5.544 4.117 29.260 1.00 93.75 86 TRP A N 1
ATOM 633 C CA . TRP A 1 86 ? -6.541 3.873 28.220 1.00 93.75 86 TRP A CA 1
ATOM 634 C C . TRP A 1 86 ? -7.668 3.002 28.775 1.00 93.75 86 TRP A C 1
ATOM 636 O O . TRP A 1 86 ? -7.402 2.059 29.514 1.00 93.75 86 TRP A O 1
ATOM 646 N N . ASP A 1 87 ? -8.912 3.281 28.379 1.00 94.44 87 ASP A N 1
ATOM 647 C CA . ASP A 1 87 ? -10.058 2.429 28.731 1.00 94.44 87 ASP A CA 1
ATOM 648 C C . ASP A 1 87 ? -10.013 1.064 28.018 1.00 94.44 87 ASP A C 1
ATOM 650 O O . ASP A 1 87 ? -10.537 0.074 28.516 1.00 94.44 87 ASP A O 1
ATOM 654 N N . CYS A 1 88 ? -9.408 1.013 26.827 1.00 95.31 88 CYS A N 1
ATOM 655 C CA . CYS A 1 88 ? -9.279 -0.177 25.985 1.00 95.31 88 CYS A CA 1
ATOM 656 C C . CYS A 1 88 ? -10.596 -0.885 25.625 1.00 95.31 88 CYS A C 1
ATOM 658 O O . CYS A 1 88 ? -10.584 -2.062 25.261 1.00 95.31 88 CYS A O 1
ATOM 660 N N . ASN A 1 89 ? -11.729 -0.175 25.629 1.00 96.50 89 ASN A N 1
ATOM 661 C CA . ASN A 1 89 ? -12.978 -0.733 25.118 1.00 96.50 89 ASN A CA 1
ATOM 662 C C . ASN A 1 89 ? -12.891 -0.882 23.595 1.00 96.50 89 ASN A C 1
ATOM 664 O O . ASN A 1 89 ? -12.539 0.065 22.887 1.00 96.50 89 ASN A O 1
ATOM 668 N N . ALA A 1 90 ? -13.216 -2.071 23.091 1.00 96.88 90 ALA A N 1
ATOM 669 C CA . ALA A 1 90 ? -13.235 -2.357 21.663 1.00 96.88 90 ALA A CA 1
ATOM 670 C C . ALA A 1 90 ? -14.517 -1.810 21.012 1.00 96.88 90 ALA A C 1
ATOM 672 O O . ALA A 1 90 ? -15.625 -2.165 21.414 1.00 96.88 90 ALA A O 1
ATOM 673 N N . LEU A 1 91 ? -14.371 -0.971 19.983 1.00 96.38 91 LEU A N 1
ATOM 674 C CA . LEU A 1 91 ? -15.477 -0.468 19.167 1.00 96.38 91 LEU A CA 1
ATOM 675 C C . LEU A 1 91 ? -15.513 -1.169 17.807 1.00 96.38 91 LEU A C 1
ATOM 677 O O . LEU A 1 91 ? -14.539 -1.114 17.059 1.00 96.38 91 LEU A O 1
ATOM 681 N N . GLY A 1 92 ? -16.650 -1.787 17.486 1.00 93.25 92 GLY A N 1
ATOM 682 C CA . GLY A 1 92 ? -16.864 -2.492 16.220 1.00 93.25 92 GLY A CA 1
ATOM 683 C C . GLY A 1 92 ? -15.988 -3.739 16.043 1.00 93.25 92 GLY A C 1
ATOM 684 O O . GLY A 1 92 ? -15.373 -4.206 17.003 1.00 93.25 92 GLY A O 1
ATOM 685 N N . PRO A 1 93 ? -15.958 -4.325 14.835 1.00 91.44 93 PRO A N 1
ATOM 686 C CA . PRO A 1 93 ? -15.209 -5.549 14.574 1.00 91.44 93 PRO A CA 1
ATOM 687 C C . PRO A 1 93 ? -13.706 -5.292 14.413 1.00 91.44 93 PRO A C 1
ATOM 689 O O . PRO A 1 93 ? -13.276 -4.221 13.978 1.00 91.44 93 PRO A O 1
ATOM 692 N N . LYS A 1 94 ? -12.909 -6.329 14.687 1.00 92.25 94 LYS A N 1
ATOM 693 C CA . LYS A 1 94 ? -11.480 -6.341 14.371 1.00 92.25 94 LYS A CA 1
ATOM 694 C C . LYS A 1 94 ? -11.292 -6.346 12.853 1.00 92.25 94 LYS A C 1
ATOM 696 O O . LYS A 1 94 ? -11.914 -7.131 12.143 1.00 92.25 94 LYS A O 1
ATOM 701 N N . SER A 1 95 ? -10.426 -5.467 12.369 1.00 92.62 95 SER A N 1
ATOM 702 C CA . SER A 1 95 ? -10.122 -5.305 10.953 1.00 92.62 95 SER A CA 1
ATOM 703 C C . SER A 1 95 ? -9.320 -6.479 10.397 1.00 92.62 95 SER A C 1
ATOM 705 O O . SER A 1 95 ? -8.356 -6.942 11.014 1.00 92.62 95 SER A O 1
ATOM 707 N N . ILE A 1 96 ? -9.683 -6.890 9.182 1.00 89.69 96 ILE A N 1
ATOM 708 C CA . ILE A 1 96 ? -9.004 -7.931 8.397 1.00 89.69 96 ILE A CA 1
ATOM 709 C C . ILE A 1 96 ? -8.127 -7.346 7.276 1.00 89.69 96 ILE A C 1
ATOM 711 O O . ILE A 1 96 ? -7.605 -8.093 6.460 1.00 89.69 96 ILE A O 1
ATOM 715 N N . GLY A 1 97 ? -7.974 -6.016 7.219 1.00 92.44 97 GLY A N 1
ATOM 716 C CA . GLY A 1 97 ? -7.238 -5.318 6.159 1.00 92.44 97 GLY A CA 1
ATOM 717 C C . GLY A 1 97 ? -8.079 -4.923 4.943 1.00 92.44 97 GLY A C 1
ATOM 718 O O . GLY A 1 97 ? -9.285 -5.162 4.873 1.00 92.44 97 GLY A O 1
ATOM 719 N N . LEU A 1 98 ? -7.423 -4.311 3.956 1.00 94.50 98 LEU A N 1
ATOM 720 C CA . LEU A 1 98 ? -8.010 -3.789 2.720 1.00 94.50 98 LEU A CA 1
ATOM 721 C C . LEU A 1 98 ? -7.978 -4.815 1.578 1.00 94.50 98 LEU A C 1
ATOM 723 O O . LEU A 1 98 ? -7.386 -4.597 0.528 1.00 94.50 98 LEU A O 1
ATOM 727 N N . SER A 1 99 ? -8.663 -5.939 1.769 1.00 94.00 99 SER A N 1
ATOM 728 C CA . SER A 1 99 ? -8.907 -6.974 0.751 1.00 94.00 99 SER A CA 1
ATOM 729 C C . SER A 1 99 ? -9.995 -6.548 -0.254 1.00 94.00 99 SER A C 1
ATOM 731 O O . SER A 1 99 ? -11.076 -7.131 -0.317 1.00 94.00 99 SER A O 1
ATOM 733 N N . VAL A 1 100 ? -9.780 -5.463 -1.003 1.00 92.75 100 VAL A N 1
ATOM 734 C CA . VAL A 1 100 ? -10.803 -4.893 -1.909 1.00 92.75 100 VAL A CA 1
ATOM 735 C C . VAL A 1 100 ? -10.904 -5.628 -3.252 1.00 92.75 100 VAL A C 1
ATOM 737 O O . VAL A 1 100 ? -11.992 -5.782 -3.809 1.00 92.75 100 VAL A O 1
ATOM 740 N N . LYS A 1 101 ? -9.788 -6.150 -3.769 1.00 92.88 101 LYS A N 1
ATOM 741 C CA . LYS A 1 101 ? -9.705 -6.909 -5.027 1.00 92.88 101 LYS A CA 1
ATOM 742 C C . LYS A 1 101 ? -9.653 -8.411 -4.779 1.00 92.88 101 LYS A C 1
ATOM 744 O O . LYS A 1 101 ? -10.237 -9.167 -5.562 1.00 92.88 101 LYS A O 1
ATOM 749 N N . GLY A 1 102 ? -9.041 -8.871 -3.692 1.00 91.94 102 GLY A N 1
ATOM 750 C CA . GLY A 1 102 ? -9.040 -10.284 -3.321 1.00 91.94 102 GLY A CA 1
ATOM 751 C C . GLY A 1 102 ? -8.348 -10.573 -2.000 1.00 91.94 102 GLY A C 1
ATOM 752 O O . GLY A 1 102 ? -7.554 -9.771 -1.532 1.00 91.94 102 GLY A O 1
ATOM 753 N N . TRP A 1 103 ? -8.630 -11.757 -1.451 1.00 92.25 103 TRP A N 1
ATOM 754 C CA . TRP A 1 103 ? -8.061 -12.215 -0.188 1.00 92.25 103 TRP A CA 1
ATOM 755 C C . TRP A 1 103 ? -7.052 -13.354 -0.411 1.00 92.25 103 TRP A C 1
ATOM 757 O O . TRP A 1 103 ? -7.367 -14.273 -1.176 1.00 92.25 103 TRP A O 1
ATOM 767 N N . PRO A 1 104 ? -5.884 -13.346 0.253 1.00 94.12 104 PRO A N 1
ATOM 768 C CA . PRO A 1 104 ? -5.363 -12.272 1.103 1.00 94.12 104 PRO A CA 1
ATOM 769 C C . PRO A 1 104 ? -5.115 -10.948 0.378 1.00 94.12 104 PRO A C 1
ATOM 771 O O . PRO A 1 104 ? -4.927 -10.925 -0.841 1.00 94.12 104 PRO A O 1
ATOM 774 N N . SER A 1 105 ? -5.117 -9.858 1.139 1.00 95.62 105 SER A N 1
ATOM 775 C CA . SER A 1 105 ? -4.899 -8.514 0.618 1.00 95.62 105 SER A CA 1
ATOM 776 C C . SER A 1 105 ? -3.420 -8.274 0.308 1.00 95.62 105 SER A C 1
ATOM 778 O O . SER A 1 105 ? -2.531 -8.636 1.082 1.00 95.62 105 SER A O 1
ATOM 780 N N . ILE A 1 106 ? -3.141 -7.682 -0.851 1.00 96.50 106 ILE A N 1
ATOM 781 C CA . ILE A 1 106 ? -1.780 -7.481 -1.351 1.00 96.50 106 ILE A CA 1
ATOM 782 C C . ILE A 1 106 ? -1.531 -5.996 -1.609 1.00 96.50 106 ILE A C 1
ATOM 784 O O . ILE A 1 106 ? -2.252 -5.356 -2.375 1.00 96.50 106 ILE A O 1
ATOM 788 N N . TYR A 1 107 ? -0.449 -5.482 -1.032 1.00 97.69 107 TYR A N 1
ATOM 789 C CA . TYR A 1 107 ? 0.151 -4.197 -1.354 1.00 97.69 107 TYR A CA 1
ATOM 790 C C . TYR A 1 107 ? 1.390 -4.391 -2.224 1.00 97.69 107 TYR A C 1
ATOM 792 O O . TYR A 1 107 ? 2.307 -5.124 -1.854 1.00 97.69 107 TYR A O 1
ATOM 800 N N . CYS A 1 108 ? 1.436 -3.719 -3.370 1.00 98.00 108 CYS A N 1
ATOM 801 C CA . CYS A 1 108 ? 2.547 -3.813 -4.310 1.00 98.00 108 CYS A CA 1
ATOM 802 C C . CYS A 1 108 ? 3.232 -2.463 -4.486 1.00 98.00 108 CYS A C 1
ATOM 804 O O . CYS A 1 108 ? 2.571 -1.444 -4.649 1.00 98.00 108 CYS A O 1
ATOM 806 N N . PHE A 1 109 ? 4.557 -2.435 -4.526 1.00 98.25 109 PHE A N 1
ATOM 807 C CA . PHE A 1 109 ? 5.269 -1.226 -4.919 1.00 98.25 109 PHE A CA 1
ATOM 808 C C . PHE A 1 109 ? 6.340 -1.523 -5.955 1.00 98.25 109 PHE A C 1
ATOM 810 O O . PHE A 1 109 ? 6.911 -2.616 -5.990 1.00 98.25 109 PHE A O 1
ATOM 817 N N . THR A 1 110 ? 6.606 -0.530 -6.795 1.00 97.69 110 THR A N 1
ATOM 818 C CA . THR A 1 110 ? 7.629 -0.607 -7.836 1.00 97.69 110 THR A CA 1
ATOM 819 C C . THR A 1 110 ? 8.449 0.671 -7.880 1.00 97.69 110 THR A C 1
ATOM 821 O O . THR A 1 110 ? 7.927 1.760 -7.636 1.00 97.69 110 THR A O 1
ATOM 824 N N . LEU A 1 111 ? 9.733 0.535 -8.190 1.00 97.38 111 LEU A N 1
ATOM 825 C CA . LEU A 1 111 ? 10.616 1.642 -8.528 1.00 97.38 111 LEU A CA 1
ATOM 826 C C . LEU A 1 111 ? 10.893 1.558 -10.027 1.00 97.38 111 LEU A C 1
ATOM 828 O O . LEU A 1 111 ? 11.354 0.519 -10.487 1.00 97.38 111 LEU A O 1
ATOM 832 N N . TYR A 1 112 ? 10.633 2.636 -10.762 1.00 96.56 112 TYR A N 1
ATOM 833 C CA . TYR A 1 112 ? 10.811 2.679 -12.212 1.00 96.56 112 TYR A CA 1
ATOM 834 C C . TYR A 1 112 ? 11.468 3.986 -12.667 1.00 96.56 112 TYR A C 1
ATOM 836 O O . TYR A 1 112 ? 11.511 4.974 -11.930 1.00 96.56 112 TYR A O 1
ATOM 844 N N . MET A 1 113 ? 11.978 3.983 -13.896 1.00 95.50 113 MET A N 1
ATOM 845 C CA . MET A 1 113 ? 12.541 5.131 -14.598 1.00 95.50 113 MET A CA 1
ATOM 846 C C . MET A 1 113 ? 11.555 5.636 -15.667 1.00 95.50 113 MET A C 1
ATOM 848 O O . MET A 1 113 ? 11.485 5.053 -16.754 1.00 95.50 113 MET A O 1
ATOM 852 N N . PRO A 1 114 ? 10.834 6.748 -15.422 1.00 96.00 114 PRO A N 1
ATOM 853 C CA . PRO A 1 114 ? 9.809 7.258 -16.337 1.00 96.00 114 PRO A CA 1
ATOM 854 C C . PRO A 1 114 ? 10.308 7.568 -17.751 1.00 96.00 114 PRO A C 1
ATOM 856 O O . PRO A 1 114 ? 9.569 7.424 -18.719 1.00 96.00 114 PRO A O 1
ATOM 859 N N . SER A 1 115 ? 11.564 8.004 -17.874 1.00 94.38 115 SER A N 1
ATOM 860 C CA . SER A 1 115 ? 12.189 8.397 -19.143 1.00 94.38 115 SER A CA 1
ATOM 861 C C . SER A 1 115 ? 12.744 7.224 -19.961 1.00 94.38 115 SER A C 1
ATOM 863 O O . SER A 1 115 ? 13.272 7.437 -21.053 1.00 94.38 115 SER A O 1
ATOM 865 N N . ARG A 1 116 ? 12.657 5.990 -19.447 1.00 94.75 116 ARG A N 1
ATOM 866 C CA . ARG A 1 116 ? 13.086 4.762 -20.134 1.00 94.75 116 ARG A CA 1
ATOM 867 C C . ARG A 1 116 ? 11.881 3.902 -20.521 1.00 94.75 116 ARG A C 1
ATOM 869 O O . ARG A 1 116 ? 10.740 4.249 -20.235 1.00 94.75 116 ARG A O 1
ATOM 876 N N . TYR A 1 117 ? 12.157 2.747 -21.130 1.00 96.19 117 TYR A N 1
ATOM 877 C CA . TYR A 1 117 ? 11.139 1.766 -21.526 1.00 96.19 117 TYR A CA 1
ATOM 878 C C . TYR A 1 117 ? 10.208 1.362 -20.365 1.00 96.19 117 TYR A C 1
ATOM 880 O O . TYR A 1 117 ? 9.0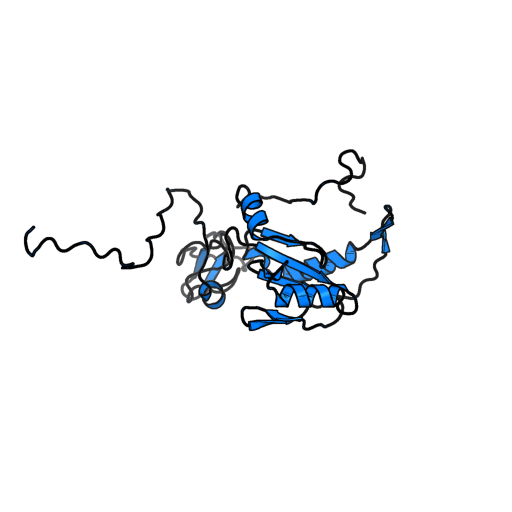33 1.083 -20.583 1.00 96.19 117 TYR A O 1
ATOM 888 N N . GLU A 1 118 ? 10.702 1.395 -19.122 1.00 97.06 118 GLU A N 1
ATOM 889 C CA . GLU A 1 118 ? 9.912 1.111 -17.920 1.00 97.06 118 GLU A CA 1
ATOM 890 C C . GLU A 1 118 ? 8.703 2.047 -17.775 1.00 97.06 118 GLU A C 1
ATOM 892 O O . GLU A 1 118 ? 7.639 1.598 -17.359 1.00 97.06 118 GLU A O 1
ATOM 897 N N . GLY A 1 119 ? 8.814 3.324 -18.163 1.00 97.00 119 GLY A N 1
ATOM 898 C CA . GLY A 1 119 ? 7.688 4.259 -18.131 1.00 97.00 119 GLY A CA 1
ATOM 899 C C . GLY A 1 119 ? 6.535 3.829 -19.045 1.00 97.00 119 GLY A C 1
ATOM 900 O O . GLY A 1 119 ? 5.368 3.904 -18.657 1.00 97.00 119 GLY A O 1
ATOM 901 N N . GLU A 1 120 ? 6.846 3.323 -20.241 1.00 96.50 120 GLU A N 1
ATOM 902 C CA . GLU A 1 120 ? 5.840 2.800 -21.176 1.00 96.50 120 GLU A CA 1
ATOM 903 C C . GLU A 1 120 ? 5.226 1.493 -20.669 1.00 96.50 120 GLU A C 1
ATOM 905 O O . GLU A 1 120 ? 4.007 1.323 -20.729 1.00 96.50 120 GLU A O 1
ATOM 910 N N . VAL A 1 121 ? 6.045 0.607 -20.092 1.00 97.50 121 VAL A N 1
ATOM 911 C CA . VAL A 1 121 ? 5.573 -0.633 -19.458 1.00 97.50 121 VAL A CA 1
ATOM 912 C C . VAL A 1 121 ? 4.616 -0.321 -18.306 1.00 97.50 121 VAL A C 1
ATOM 914 O O . VAL A 1 121 ? 3.533 -0.901 -18.242 1.00 97.50 121 VAL A O 1
ATOM 917 N N . MET A 1 122 ? 4.954 0.634 -17.436 1.00 97.94 122 MET A N 1
ATOM 918 C CA . MET A 1 122 ? 4.099 1.023 -16.312 1.00 97.94 122 MET A CA 1
ATOM 919 C C . MET A 1 122 ? 2.768 1.628 -16.770 1.00 97.94 122 MET A C 1
ATOM 921 O O . MET A 1 122 ? 1.724 1.295 -16.208 1.00 97.94 122 MET A O 1
ATOM 925 N N . LYS A 1 123 ? 2.771 2.462 -17.818 1.00 97.31 123 LYS A N 1
ATOM 926 C CA . LYS A 1 123 ? 1.535 3.001 -18.416 1.00 97.31 123 LYS A CA 1
ATOM 927 C C . LYS A 1 123 ? 0.674 1.900 -19.032 1.00 97.31 123 LYS A C 1
ATOM 929 O O . LYS A 1 123 ? -0.540 1.897 -18.837 1.00 97.31 123 LYS A O 1
ATOM 934 N N . ALA A 1 124 ? 1.285 0.945 -19.733 1.00 96.50 124 ALA A N 1
ATOM 935 C CA . ALA A 1 124 ? 0.572 -0.199 -20.295 1.00 96.50 124 ALA A CA 1
ATOM 936 C C . ALA A 1 124 ? -0.050 -1.072 -19.194 1.00 96.50 124 ALA A C 1
ATOM 938 O O . ALA A 1 124 ? -1.235 -1.394 -19.261 1.00 96.50 124 ALA A O 1
ATOM 939 N N . GLN A 1 125 ? 0.705 -1.388 -18.136 1.00 97.25 125 GLN A N 1
ATOM 940 C CA . GLN A 1 125 ? 0.184 -2.137 -16.991 1.00 97.25 125 GLN A CA 1
ATOM 941 C C . GLN A 1 125 ? -0.981 -1.408 -16.310 1.00 97.25 125 GLN A C 1
ATOM 943 O O . GLN A 1 125 ? -1.977 -2.051 -15.976 1.00 97.25 125 GLN A O 1
ATOM 948 N N . LEU A 1 126 ? -0.894 -0.081 -16.140 1.00 97.62 126 LEU A N 1
ATOM 949 C CA . LEU A 1 126 ? -1.969 0.729 -15.558 1.00 97.62 126 LEU A CA 1
ATOM 950 C C . LEU A 1 126 ? -3.241 0.657 -16.406 1.00 97.62 126 LEU A C 1
ATOM 952 O O . LEU A 1 126 ? -4.319 0.374 -15.881 1.00 97.62 126 LEU A O 1
ATOM 956 N N . ASN A 1 127 ? -3.105 0.854 -17.719 1.00 96.62 127 ASN A N 1
ATOM 957 C CA . ASN A 1 127 ? -4.223 0.828 -18.662 1.00 96.62 127 ASN A CA 1
ATOM 958 C C . ASN A 1 127 ? -4.936 -0.525 -18.693 1.00 96.62 127 ASN A C 1
ATOM 960 O O . ASN A 1 127 ? -6.157 -0.564 -18.843 1.00 96.62 127 ASN A O 1
ATOM 964 N N . GLU A 1 128 ? -4.203 -1.622 -18.508 1.00 95.19 128 GLU A N 1
ATOM 965 C CA . GLU A 1 128 ? -4.766 -2.973 -18.446 1.00 95.19 128 GLU A CA 1
ATOM 966 C C . GLU A 1 128 ? -5.260 -3.361 -17.041 1.00 95.19 128 GLU A C 1
ATOM 968 O O . GLU A 1 128 ? -5.970 -4.353 -16.890 1.00 95.19 128 GLU A O 1
ATOM 973 N N . GLY A 1 129 ? -4.937 -2.588 -15.996 1.00 95.25 129 GLY A N 1
ATOM 974 C CA . GLY A 1 129 ? -5.161 -3.007 -14.606 1.00 95.25 129 GLY A CA 1
ATOM 975 C C . GLY A 1 129 ? -4.354 -4.262 -14.239 1.00 95.25 129 GLY A C 1
ATOM 976 O O . GLY A 1 129 ? -4.782 -5.069 -13.412 1.00 95.25 129 GLY A O 1
ATOM 977 N N . ALA A 1 130 ? -3.209 -4.448 -14.895 1.00 95.31 130 ALA A N 1
ATOM 978 C CA . ALA A 1 130 ? -2.334 -5.605 -14.775 1.00 95.31 130 ALA A CA 1
ATOM 979 C C . ALA A 1 130 ? -1.112 -5.294 -13.898 1.00 95.31 130 ALA A C 1
ATOM 981 O O . ALA A 1 130 ? -0.933 -4.179 -13.407 1.00 95.31 130 ALA A O 1
ATOM 982 N N . GLY A 1 131 ? -0.268 -6.301 -13.669 1.00 95.50 131 GLY A N 1
ATOM 983 C CA . GLY A 1 131 ? 0.923 -6.136 -12.842 1.00 95.50 131 GLY A CA 1
ATOM 984 C C . GLY A 1 131 ? 0.561 -5.689 -11.421 1.00 95.50 131 GLY A C 1
ATOM 985 O O . GLY A 1 131 ? -0.378 -6.220 -10.815 1.00 95.50 131 GLY A O 1
ATOM 986 N N . ILE A 1 132 ? 1.269 -4.687 -10.895 1.00 97.50 132 ILE A N 1
ATOM 987 C CA . ILE A 1 132 ? 1.007 -4.155 -9.546 1.00 97.50 132 ILE A CA 1
ATOM 988 C C . ILE A 1 132 ? -0.389 -3.531 -9.399 1.00 97.50 132 ILE A C 1
ATOM 990 O O . ILE A 1 132 ? -0.925 -3.487 -8.295 1.00 97.50 132 ILE A O 1
ATOM 994 N N . PHE A 1 133 ? -1.018 -3.099 -10.496 1.00 97.25 133 PHE A N 1
ATOM 995 C CA . PHE A 1 133 ? -2.351 -2.485 -10.473 1.00 97.25 133 PHE A CA 1
ATOM 996 C C . PHE A 1 133 ? -3.472 -3.515 -10.261 1.00 97.25 133 PHE A C 1
ATOM 998 O O . PHE A 1 133 ? -4.620 -3.151 -9.998 1.00 97.25 133 PHE A O 1
ATOM 1005 N N . SER A 1 134 ? -3.135 -4.810 -10.295 1.00 95.94 134 SER A N 1
ATOM 1006 C CA . SER A 1 134 ? -4.016 -5.905 -9.870 1.00 95.94 134 SER A CA 1
ATOM 1007 C C . SER A 1 134 ? -3.976 -6.180 -8.353 1.00 95.94 134 SER A C 1
ATOM 1009 O O . SER A 1 134 ? -4.808 -6.938 -7.835 1.00 95.94 134 SER A O 1
ATOM 1011 N N . CYS A 1 135 ? -3.027 -5.570 -7.633 1.00 96.94 135 CYS A N 1
ATOM 1012 C CA . CYS A 1 135 ? -2.939 -5.617 -6.174 1.00 96.94 135 CYS A CA 1
ATOM 1013 C C . CYS A 1 135 ? -3.996 -4.697 -5.539 1.00 96.94 135 CYS A C 1
ATOM 1015 O O . CYS A 1 135 ? -4.472 -3.748 -6.166 1.00 96.94 135 CYS A O 1
ATOM 1017 N N . ASP A 1 136 ? -4.388 -4.995 -4.301 1.00 96.38 136 ASP A N 1
ATOM 1018 C CA . ASP A 1 136 ? -5.426 -4.261 -3.568 1.00 96.38 136 ASP A CA 1
ATOM 1019 C C . ASP A 1 136 ? -5.015 -2.811 -3.284 1.00 96.38 136 ASP A C 1
ATOM 1021 O O . ASP A 1 136 ? -5.841 -1.901 -3.331 1.00 96.38 136 ASP A O 1
ATOM 1025 N N . GLY A 1 137 ? -3.721 -2.596 -3.053 1.00 96.12 137 GLY A N 1
ATOM 1026 C CA . GLY A 1 137 ? -3.110 -1.280 -2.980 1.00 96.12 137 GLY A CA 1
ATOM 1027 C C . GLY A 1 137 ? -1.757 -1.266 -3.663 1.00 96.12 137 GLY A C 1
ATOM 1028 O O . GLY A 1 137 ? -1.088 -2.295 -3.772 1.00 96.12 137 GLY A O 1
ATOM 1029 N N . TYR A 1 138 ? -1.342 -0.087 -4.112 1.00 97.62 138 TYR A N 1
ATOM 1030 C CA . TYR A 1 138 ? -0.050 0.058 -4.754 1.00 97.62 138 TYR A CA 1
ATOM 1031 C C . TYR A 1 138 ? 0.538 1.462 -4.612 1.00 97.62 138 TYR A C 1
ATOM 1033 O O . TYR A 1 138 ? -0.198 2.430 -4.410 1.00 97.62 138 TYR A O 1
ATOM 1041 N N . ASP A 1 139 ? 1.861 1.556 -4.741 1.00 98.12 139 ASP A N 1
ATOM 1042 C CA . ASP A 1 139 ? 2.594 2.807 -4.943 1.00 98.12 139 ASP A CA 1
ATOM 1043 C C . ASP A 1 139 ? 3.651 2.639 -6.044 1.00 98.12 139 ASP A C 1
ATOM 1045 O O . ASP A 1 139 ? 4.335 1.619 -6.137 1.00 98.12 139 ASP A O 1
ATOM 1049 N N . VAL A 1 140 ? 3.796 3.667 -6.877 1.00 98.06 140 VAL A N 1
ATOM 1050 C CA . VAL A 1 140 ? 4.851 3.745 -7.893 1.00 98.06 140 VAL A CA 1
ATOM 1051 C C . VAL A 1 140 ? 5.860 4.794 -7.452 1.00 98.06 140 VAL A C 1
ATOM 1053 O O . VAL A 1 140 ? 5.476 5.894 -7.058 1.00 98.06 140 VAL A O 1
ATOM 1056 N N . LEU A 1 141 ? 7.144 4.458 -7.472 1.00 98.38 141 LEU A N 1
ATOM 1057 C CA . LEU A 1 141 ? 8.225 5.328 -7.023 1.00 98.38 141 LEU A CA 1
ATOM 1058 C C . LEU A 1 141 ? 9.156 5.652 -8.185 1.00 98.38 141 LEU A C 1
ATOM 1060 O O . LEU A 1 141 ? 9.393 4.816 -9.053 1.00 98.38 141 LEU A O 1
ATOM 1064 N N . SER A 1 142 ? 9.687 6.869 -8.188 1.00 97.31 142 SER A N 1
ATOM 1065 C CA . SER A 1 142 ? 10.636 7.345 -9.193 1.00 97.31 142 SER A CA 1
ATOM 1066 C C . SER A 1 142 ? 11.493 8.465 -8.608 1.00 97.31 142 SER A C 1
ATOM 1068 O O . SER A 1 142 ? 11.083 9.163 -7.678 1.00 97.31 142 SER A O 1
ATOM 1070 N N . SER A 1 143 ? 12.694 8.647 -9.150 1.00 95.69 143 SER A N 1
ATOM 1071 C CA . SER A 1 143 ? 13.550 9.792 -8.827 1.00 95.69 143 SER A CA 1
ATOM 1072 C C . SER A 1 143 ? 13.228 11.046 -9.656 1.00 95.69 143 SER A C 1
ATOM 1074 O O . SER A 1 143 ? 13.688 12.141 -9.329 1.00 95.69 143 SER A O 1
ATOM 1076 N N . ASP A 1 144 ? 12.401 10.894 -10.692 1.00 95.75 144 ASP A N 1
ATOM 1077 C CA . ASP A 1 144 ? 11.842 11.962 -11.520 1.00 95.75 144 ASP A CA 1
ATOM 1078 C C . ASP A 1 144 ? 10.312 12.049 -11.349 1.00 95.75 144 ASP A C 1
ATOM 1080 O O . ASP A 1 144 ? 9.654 11.007 -11.232 1.00 95.75 144 ASP A O 1
ATOM 1084 N N . PRO A 1 145 ? 9.713 13.256 -11.354 1.00 96.62 145 PRO A N 1
ATOM 1085 C CA . PRO A 1 145 ? 8.261 13.406 -11.306 1.00 96.62 145 PRO A CA 1
ATOM 1086 C C . PRO A 1 145 ? 7.597 12.765 -12.521 1.00 96.62 145 PRO A C 1
ATOM 1088 O O . PRO A 1 145 ? 7.986 13.038 -13.653 1.00 96.62 145 PRO A O 1
ATOM 1091 N N . ASP A 1 146 ? 6.562 11.963 -12.280 1.00 97.56 146 ASP A N 1
ATOM 1092 C CA . ASP A 1 146 ? 5.740 11.390 -13.343 1.00 97.56 146 ASP A CA 1
ATOM 1093 C C . ASP A 1 146 ? 4.287 11.203 -12.887 1.00 97.56 146 ASP A C 1
ATOM 1095 O O . ASP A 1 146 ? 3.994 11.024 -11.696 1.00 97.56 146 ASP A O 1
ATOM 1099 N N . ASN A 1 147 ? 3.377 11.259 -13.855 1.00 97.44 147 ASN A N 1
ATOM 1100 C CA . ASN A 1 147 ? 1.959 10.973 -13.695 1.00 97.44 147 ASN A CA 1
ATOM 1101 C C . ASN A 1 147 ? 1.572 9.912 -14.726 1.00 97.44 147 ASN A C 1
ATOM 1103 O O . ASN A 1 147 ? 1.494 10.196 -15.923 1.00 97.44 147 ASN A O 1
ATOM 1107 N N . LEU A 1 148 ? 1.318 8.692 -14.251 1.00 96.75 148 LEU A N 1
ATOM 1108 C CA . LEU A 1 148 ? 0.968 7.567 -15.115 1.00 96.75 148 LEU A CA 1
ATOM 1109 C C . LEU A 1 148 ? -0.455 7.693 -15.678 1.00 96.75 148 LEU A C 1
ATOM 1111 O O . LEU A 1 148 ? -0.762 7.055 -16.681 1.00 96.75 148 LEU A O 1
ATOM 1115 N N . GLY A 1 149 ? -1.309 8.525 -15.071 1.00 96.81 149 GLY A N 1
ATOM 1116 C CA . GLY A 1 149 ? -2.695 8.734 -15.477 1.00 96.81 149 GLY A CA 1
ATOM 1117 C C . GLY A 1 149 ? -3.681 8.305 -14.395 1.00 96.81 149 GLY A C 1
ATOM 1118 O O . GLY A 1 149 ? -3.455 8.546 -13.211 1.00 96.81 149 GLY A O 1
ATOM 1119 N N . LYS A 1 150 ? -4.800 7.701 -14.803 1.00 97.56 150 LYS A N 1
ATOM 1120 C CA . LYS A 1 150 ? -5.830 7.184 -13.893 1.00 97.56 150 LYS A CA 1
ATOM 1121 C C . LYS A 1 150 ? -5.917 5.667 -13.992 1.00 97.56 150 LYS A C 1
ATOM 1123 O O . LYS A 1 150 ? -5.837 5.132 -15.093 1.00 97.56 150 LYS A O 1
ATOM 1128 N N . ASP A 1 151 ? -6.100 5.000 -12.859 1.00 94.56 151 ASP A N 1
ATOM 1129 C CA . ASP A 1 151 ? -6.389 3.566 -12.829 1.00 94.56 151 ASP A CA 1
ATOM 1130 C C . ASP A 1 151 ? -7.821 3.251 -13.301 1.00 94.56 151 ASP A C 1
ATOM 1132 O O . ASP A 1 151 ? -8.602 4.141 -13.662 1.00 94.56 151 ASP A O 1
ATOM 1136 N N . LYS A 1 152 ? -8.170 1.958 -13.317 1.00 92.56 152 LYS A N 1
ATOM 1137 C CA . LYS A 1 152 ? -9.506 1.475 -13.708 1.00 92.56 152 LYS A CA 1
ATOM 1138 C C . LYS A 1 152 ? -10.611 2.006 -12.788 1.00 92.56 152 LYS A C 1
ATOM 1140 O O . LYS A 1 152 ? -11.766 2.073 -13.199 1.00 92.56 152 LYS A O 1
ATOM 1145 N N . GLU A 1 153 ? -10.255 2.388 -11.570 1.00 88.50 153 GLU A N 1
ATOM 1146 C CA . GLU A 1 153 ? -11.116 2.973 -10.551 1.00 88.50 153 GLU A CA 1
ATOM 1147 C C . GLU A 1 153 ? -11.172 4.517 -10.628 1.00 88.50 153 GLU A C 1
ATOM 1149 O O . GLU A 1 153 ? -11.896 5.157 -9.865 1.00 88.50 153 GLU A O 1
ATOM 1154 N N . GLY A 1 154 ? -10.460 5.132 -11.580 1.00 92.19 154 GLY A N 1
ATOM 1155 C CA . GLY A 1 154 ? -10.448 6.574 -11.827 1.00 92.19 154 GLY A CA 1
ATOM 1156 C C . GLY A 1 154 ? -9.525 7.379 -10.903 1.00 92.19 154 GLY A C 1
ATOM 1157 O O . GLY A 1 154 ? -9.517 8.614 -10.984 1.00 92.19 154 GLY A O 1
ATOM 1158 N N . LYS A 1 155 ? -8.741 6.713 -10.051 1.00 92.12 155 LYS A N 1
ATOM 1159 C CA . LYS A 1 155 ? -7.772 7.321 -9.138 1.00 92.12 155 LYS A CA 1
ATOM 1160 C C . LYS A 1 155 ? -6.512 7.714 -9.896 1.00 92.12 155 LYS A C 1
ATOM 1162 O O . LYS A 1 155 ? -5.957 6.940 -10.666 1.00 92.12 155 LYS A O 1
ATOM 1167 N N . GLU A 1 156 ? -6.045 8.931 -9.647 1.00 96.94 156 GLU A N 1
ATOM 1168 C CA . GLU A 1 156 ? -4.814 9.439 -10.244 1.00 96.94 156 GLU A CA 1
ATOM 1169 C C . GLU A 1 156 ? -3.577 8.742 -9.647 1.00 96.94 156 GLU A C 1
ATOM 1171 O O . GLU A 1 156 ? -3.437 8.642 -8.424 1.00 96.94 156 GLU A O 1
ATOM 1176 N N . VAL A 1 157 ? -2.669 8.279 -10.509 1.00 97.88 157 VAL A N 1
ATOM 1177 C CA . VAL A 1 157 ? -1.459 7.541 -10.133 1.00 97.88 157 VAL A CA 1
ATOM 1178 C C . VAL A 1 157 ? -0.229 8.398 -10.416 1.00 97.88 157 VAL A C 1
ATOM 1180 O O . VAL A 1 157 ? 0.260 8.488 -11.542 1.00 97.88 157 VAL A O 1
ATOM 1183 N N . LYS A 1 158 ? 0.286 9.022 -9.356 1.00 98.00 158 LYS A N 1
ATOM 1184 C CA . LYS A 1 158 ? 1.494 9.856 -9.382 1.00 98.00 158 LYS A CA 1
ATOM 1185 C C . LYS A 1 158 ? 2.661 9.137 -8.728 1.00 98.00 158 LYS A C 1
ATOM 1187 O O . LYS A 1 158 ? 2.476 8.439 -7.731 1.00 98.00 158 LYS A O 1
ATOM 1192 N N . ALA A 1 159 ? 3.858 9.354 -9.262 1.00 97.88 159 ALA A N 1
ATOM 1193 C CA . ALA A 1 159 ? 5.066 8.805 -8.670 1.00 97.88 159 ALA A CA 1
ATOM 1194 C C . ALA A 1 159 ? 5.382 9.449 -7.316 1.00 97.88 159 ALA A C 1
ATOM 1196 O O . ALA A 1 159 ? 5.429 10.673 -7.178 1.00 97.88 159 ALA A O 1
ATOM 1197 N N . VAL A 1 160 ? 5.645 8.607 -6.318 1.00 97.88 160 VAL A N 1
ATOM 1198 C CA . VAL A 1 160 ? 6.245 9.026 -5.054 1.00 97.88 160 VAL A CA 1
ATOM 1199 C C . VAL A 1 160 ? 7.719 9.311 -5.312 1.00 97.88 160 VAL A C 1
ATOM 1201 O O . VAL A 1 160 ? 8.485 8.421 -5.683 1.00 97.88 160 VAL A O 1
ATOM 1204 N N . LEU A 1 161 ? 8.108 10.568 -5.111 1.00 97.75 161 LEU A N 1
ATOM 1205 C CA . LEU A 1 161 ? 9.470 11.014 -5.364 1.00 97.75 161 LEU A CA 1
ATOM 1206 C C . LEU A 1 161 ? 10.449 10.480 -4.320 1.00 97.75 161 LEU A C 1
ATOM 1208 O O . LEU A 1 161 ? 10.265 10.680 -3.114 1.00 97.75 161 LEU A O 1
ATOM 1212 N N . ILE A 1 162 ? 11.528 9.874 -4.805 1.00 96.75 162 ILE A N 1
ATOM 1213 C CA . ILE A 1 162 ? 12.713 9.513 -4.022 1.00 96.75 162 ILE A CA 1
ATOM 1214 C C . ILE A 1 162 ? 13.916 10.367 -4.455 1.00 96.75 162 ILE A C 1
ATOM 1216 O O . ILE A 1 162 ? 13.940 10.870 -5.579 1.00 96.75 162 ILE A O 1
ATOM 1220 N N . PRO A 1 163 ? 14.923 10.571 -3.589 1.00 94.50 163 PRO A N 1
ATOM 1221 C CA . PRO A 1 163 ? 16.147 11.253 -3.991 1.00 94.50 163 PRO A CA 1
ATOM 1222 C C . PRO A 1 163 ? 16.843 10.523 -5.149 1.00 94.50 163 PRO A C 1
ATOM 1224 O O . PRO A 1 163 ? 16.857 9.293 -5.217 1.00 94.50 163 PRO A O 1
ATOM 1227 N N . LYS A 1 164 ? 17.473 11.295 -6.039 1.00 92.06 164 LYS A N 1
ATOM 1228 C CA . LYS A 1 164 ? 18.397 10.755 -7.040 1.00 92.06 164 LYS A CA 1
ATOM 1229 C C . LYS A 1 164 ? 19.641 10.240 -6.327 1.00 92.06 164 LYS A C 1
ATOM 1231 O O . LYS A 1 164 ? 20.337 11.007 -5.667 1.00 92.06 164 LYS A O 1
ATOM 1236 N N . ILE A 1 165 ? 19.894 8.943 -6.448 1.00 89.44 165 ILE A N 1
ATOM 1237 C CA . ILE A 1 165 ? 21.031 8.259 -5.834 1.00 89.44 165 ILE A CA 1
ATOM 1238 C C . ILE A 1 165 ? 21.787 7.551 -6.952 1.00 89.44 165 ILE A C 1
ATOM 1240 O O . ILE A 1 165 ? 21.187 6.818 -7.738 1.00 89.44 165 ILE A O 1
ATOM 1244 N N . GLU A 1 166 ? 23.095 7.783 -7.027 1.00 83.31 166 GLU A N 1
ATOM 1245 C CA . GLU A 1 166 ? 23.959 7.077 -7.969 1.00 83.31 166 GLU A CA 1
ATOM 1246 C C . GLU A 1 166 ? 24.006 5.584 -7.634 1.00 83.31 166 GLU A C 1
ATOM 1248 O O . GLU A 1 166 ? 24.203 5.186 -6.482 1.00 83.31 166 GLU A O 1
ATOM 1253 N N . VAL A 1 167 ? 23.807 4.757 -8.658 1.00 83.00 167 VAL A N 1
ATOM 1254 C CA . VAL A 1 167 ? 23.831 3.299 -8.553 1.00 83.00 167 VAL A CA 1
ATOM 1255 C C . VAL A 1 167 ? 25.198 2.808 -9.011 1.00 83.00 167 VAL A C 1
ATOM 1257 O O . VAL A 1 167 ? 25.623 3.103 -10.127 1.00 83.00 167 VAL A O 1
ATOM 1260 N N . GLY A 1 168 ? 25.884 2.076 -8.134 1.00 81.06 168 GLY A N 1
ATOM 1261 C CA . GLY A 1 168 ? 27.164 1.444 -8.447 1.00 81.06 168 GLY A CA 1
ATOM 1262 C C . GLY A 1 168 ? 26.996 0.071 -9.098 1.00 81.06 168 GLY A C 1
ATOM 1263 O O . GLY A 1 168 ? 25.892 -0.352 -9.439 1.00 81.06 168 GLY A O 1
ATOM 1264 N N . VAL A 1 169 ? 28.104 -0.657 -9.217 1.00 80.88 169 VAL A N 1
ATOM 1265 C CA . VAL A 1 169 ? 28.127 -2.063 -9.641 1.00 80.88 169 VAL A CA 1
ATOM 1266 C C . VAL A 1 169 ? 28.516 -2.914 -8.433 1.00 80.88 169 VAL A C 1
ATOM 1268 O O . VAL A 1 169 ? 29.503 -2.609 -7.761 1.00 80.88 169 VAL A O 1
ATOM 1271 N N . SER A 1 170 ? 27.724 -3.935 -8.116 1.00 74.38 170 SER A N 1
ATOM 1272 C CA . SER A 1 170 ? 28.016 -4.894 -7.045 1.00 74.38 170 SER A CA 1
ATOM 1273 C C . SER A 1 170 ? 29.114 -5.875 -7.462 1.00 74.38 170 SER A C 1
ATOM 1275 O O . SER A 1 170 ? 29.487 -5.969 -8.632 1.00 74.38 170 SER A O 1
ATOM 1277 N N . GLN A 1 171 ? 29.654 -6.631 -6.501 1.00 67.69 171 GLN A N 1
ATOM 1278 C CA . GLN A 1 171 ? 30.769 -7.556 -6.758 1.00 67.69 171 GLN A CA 1
ATOM 1279 C C . GLN A 1 171 ? 30.422 -8.661 -7.770 1.00 67.69 171 GLN A C 1
ATOM 1281 O O . GLN A 1 171 ? 31.310 -9.185 -8.435 1.00 67.69 171 GLN A O 1
ATOM 1286 N N . ASP A 1 172 ? 29.140 -8.999 -7.908 1.00 65.81 172 ASP A N 1
ATOM 1287 C CA . ASP A 1 172 ? 28.627 -9.966 -8.882 1.00 65.81 172 ASP A CA 1
ATOM 1288 C C . ASP A 1 172 ? 28.335 -9.362 -10.270 1.00 65.81 172 ASP A C 1
ATOM 1290 O O . ASP A 1 172 ? 27.786 -10.042 -11.138 1.00 65.81 172 ASP A O 1
ATOM 1294 N N . GLY A 1 173 ? 28.703 -8.096 -10.495 1.00 72.75 173 GLY A N 1
ATOM 1295 C CA . GLY A 1 173 ? 28.503 -7.395 -11.763 1.00 72.75 173 GLY A CA 1
ATOM 1296 C C . GLY A 1 173 ? 27.075 -6.893 -11.989 1.00 72.75 173 GLY A C 1
ATOM 1297 O O . GLY A 1 173 ? 26.762 -6.458 -13.098 1.00 72.75 173 GLY A O 1
ATOM 1298 N N . THR A 1 174 ? 26.205 -6.952 -10.975 1.00 75.00 174 THR A N 1
ATOM 1299 C CA . THR A 1 174 ? 24.836 -6.418 -11.040 1.00 75.00 174 THR A CA 1
ATOM 1300 C C . THR A 1 174 ? 24.749 -4.995 -10.464 1.00 75.00 174 THR A C 1
ATOM 1302 O O . THR A 1 174 ? 25.763 -4.351 -10.189 1.00 75.00 174 THR A O 1
ATOM 1305 N N . ALA A 1 175 ? 23.542 -4.434 -10.361 1.00 74.62 175 ALA A N 1
ATOM 1306 C CA . ALA A 1 175 ? 23.343 -3.072 -9.873 1.00 74.62 175 ALA A CA 1
ATOM 1307 C C . ALA A 1 175 ? 23.501 -2.993 -8.342 1.00 74.62 175 ALA A C 1
ATOM 1309 O O . ALA A 1 175 ? 22.666 -3.501 -7.595 1.00 74.62 175 ALA A O 1
ATOM 1310 N N . GLY A 1 176 ? 24.517 -2.267 -7.870 1.00 78.00 176 GLY A N 1
ATOM 1311 C CA . GLY A 1 176 ? 24.730 -1.940 -6.458 1.00 78.00 176 GLY A CA 1
ATOM 1312 C C . GLY A 1 176 ? 23.790 -0.824 -5.995 1.00 78.00 176 GLY A C 1
ATOM 1313 O O . GLY A 1 176 ? 24.192 0.334 -5.873 1.00 78.00 176 GLY A O 1
ATOM 1314 N N . ASN A 1 177 ? 22.519 -1.159 -5.776 1.00 82.06 177 ASN A N 1
ATOM 1315 C CA . ASN A 1 177 ? 21.421 -0.208 -5.556 1.00 82.06 177 ASN A CA 1
ATOM 1316 C C . ASN A 1 177 ? 20.873 -0.198 -4.113 1.00 82.06 177 ASN A C 1
ATOM 1318 O O . ASN A 1 177 ? 19.797 0.348 -3.868 1.00 82.06 177 ASN A O 1
ATOM 1322 N N . ALA A 1 178 ? 21.611 -0.735 -3.135 1.00 86.06 178 ALA A N 1
ATOM 1323 C CA . ALA A 1 178 ? 21.162 -0.816 -1.741 1.00 86.06 178 ALA A CA 1
ATOM 1324 C C . ALA A 1 178 ? 20.702 0.543 -1.173 1.00 86.06 178 ALA A C 1
ATOM 1326 O O . ALA A 1 178 ? 19.588 0.654 -0.664 1.00 86.06 178 ALA A O 1
ATOM 1327 N N . LYS A 1 179 ? 21.503 1.609 -1.338 1.00 87.06 179 LYS A N 1
ATOM 1328 C CA . LYS A 1 179 ? 21.145 2.971 -0.883 1.00 87.06 179 LYS A CA 1
ATOM 1329 C C . LYS A 1 179 ? 19.870 3.504 -1.542 1.00 87.06 179 LYS A C 1
ATOM 1331 O O . LYS A 1 179 ? 19.075 4.171 -0.888 1.00 87.06 179 LYS A O 1
ATOM 1336 N N . LEU A 1 180 ? 19.671 3.196 -2.824 1.00 91.19 180 LEU A N 1
ATOM 1337 C CA . LEU A 1 180 ? 18.469 3.581 -3.560 1.00 91.19 180 LEU A CA 1
ATOM 1338 C C . LEU A 1 180 ? 17.228 2.912 -2.953 1.00 91.19 180 LEU A C 1
ATOM 1340 O O . LEU A 1 180 ? 16.228 3.580 -2.700 1.00 91.19 180 LEU A O 1
ATOM 1344 N N . PHE A 1 181 ? 17.311 1.617 -2.640 1.00 92.25 181 PHE A N 1
ATOM 1345 C CA . PHE A 1 181 ? 16.206 0.897 -2.007 1.00 92.25 181 PHE A CA 1
ATOM 1346 C C . PHE A 1 181 ? 15.988 1.262 -0.536 1.00 92.25 181 PHE A C 1
ATOM 1348 O O . PHE A 1 181 ? 14.848 1.199 -0.084 1.00 92.25 181 PHE A O 1
ATOM 1355 N N . MET A 1 182 ? 17.011 1.707 0.199 1.00 93.62 182 MET A N 1
ATOM 1356 C CA . MET A 1 182 ? 16.804 2.304 1.527 1.00 93.62 182 MET A CA 1
ATOM 1357 C C . MET A 1 182 ? 15.909 3.545 1.430 1.00 93.62 182 MET A C 1
ATOM 1359 O O . MET A 1 182 ? 14.916 3.634 2.144 1.00 93.62 182 MET A O 1
ATOM 1363 N N . ALA A 1 183 ? 16.174 4.436 0.467 1.00 95.00 183 ALA A N 1
ATOM 1364 C CA . ALA A 1 183 ? 15.340 5.617 0.246 1.00 95.00 183 ALA A CA 1
ATOM 1365 C C . ALA A 1 183 ? 13.904 5.272 -0.198 1.00 95.00 183 ALA A C 1
ATOM 1367 O O . ALA A 1 183 ? 12.960 5.981 0.153 1.00 95.00 183 ALA A O 1
ATOM 1368 N N . VAL A 1 184 ? 13.717 4.179 -0.949 1.00 96.50 184 VAL A N 1
ATOM 1369 C CA . VAL A 1 184 ? 12.382 3.634 -1.255 1.00 96.50 184 VAL A CA 1
ATOM 1370 C C . VAL A 1 184 ? 11.681 3.184 0.024 1.00 96.50 184 VAL A C 1
ATOM 1372 O O . VAL A 1 184 ? 10.551 3.599 0.27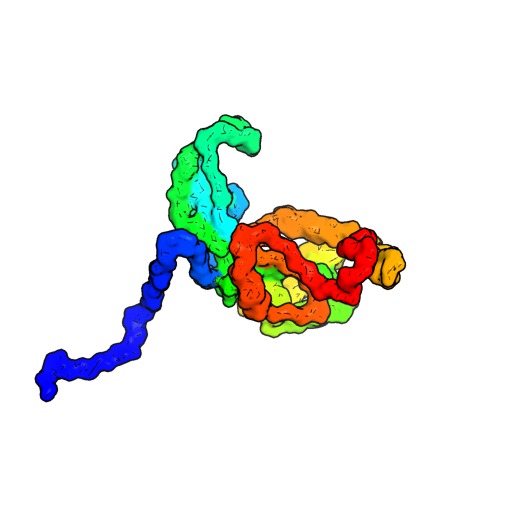9 1.00 96.50 184 VAL A O 1
ATOM 1375 N N . TRP A 1 185 ? 12.343 2.369 0.848 1.00 96.19 185 TRP A N 1
ATOM 1376 C CA . TRP A 1 185 ? 11.761 1.863 2.089 1.00 96.19 185 TRP A CA 1
ATOM 1377 C C . TRP A 1 185 ? 11.433 2.975 3.082 1.00 96.19 185 TRP A C 1
ATOM 1379 O O . TRP A 1 185 ? 10.373 2.905 3.698 1.00 96.19 185 TRP A O 1
ATOM 1389 N N . ASP A 1 186 ? 12.238 4.036 3.162 1.00 96.94 186 ASP A N 1
ATOM 1390 C CA . ASP A 1 186 ? 11.914 5.223 3.961 1.00 96.94 186 ASP A CA 1
ATOM 1391 C C . ASP A 1 186 ? 10.553 5.814 3.560 1.00 96.94 186 ASP A C 1
ATOM 1393 O O . ASP A 1 186 ? 9.743 6.161 4.423 1.00 96.94 186 ASP A O 1
ATOM 1397 N N . LYS A 1 187 ? 10.245 5.875 2.254 1.00 97.56 187 LYS A N 1
ATOM 1398 C CA . LYS A 1 187 ? 8.934 6.338 1.764 1.00 97.56 187 LYS A CA 1
ATOM 1399 C C . LYS A 1 187 ? 7.809 5.356 2.074 1.00 97.56 187 LYS A C 1
ATOM 1401 O O . LYS A 1 187 ? 6.744 5.790 2.512 1.00 97.56 187 LYS A O 1
ATOM 1406 N N . ILE A 1 188 ? 8.029 4.055 1.879 1.00 96.94 188 ILE A N 1
ATOM 1407 C CA . ILE A 1 188 ? 7.019 3.025 2.169 1.00 96.94 188 ILE A CA 1
ATOM 1408 C C . ILE A 1 188 ? 6.673 3.014 3.662 1.00 96.94 188 ILE A C 1
ATOM 1410 O O . ILE A 1 188 ? 5.491 3.052 4.016 1.00 96.94 188 ILE A O 1
ATOM 1414 N N . ILE A 1 189 ? 7.685 3.037 4.533 1.00 95.75 189 ILE A N 1
ATOM 1415 C CA . ILE A 1 189 ? 7.527 3.055 5.990 1.00 95.75 189 ILE A CA 1
ATOM 1416 C C . ILE A 1 189 ? 6.815 4.332 6.432 1.00 95.75 189 ILE A C 1
ATOM 1418 O O . ILE A 1 189 ? 5.834 4.246 7.169 1.00 95.75 189 ILE A O 1
ATOM 1422 N N . ALA A 1 190 ? 7.242 5.498 5.935 1.00 95.44 190 ALA A N 1
ATOM 1423 C CA . ALA A 1 190 ? 6.604 6.773 6.259 1.00 95.44 190 ALA A CA 1
ATOM 1424 C C . ALA A 1 190 ? 5.132 6.835 5.816 1.00 95.44 190 ALA A C 1
ATOM 1426 O O . ALA A 1 190 ? 4.319 7.455 6.495 1.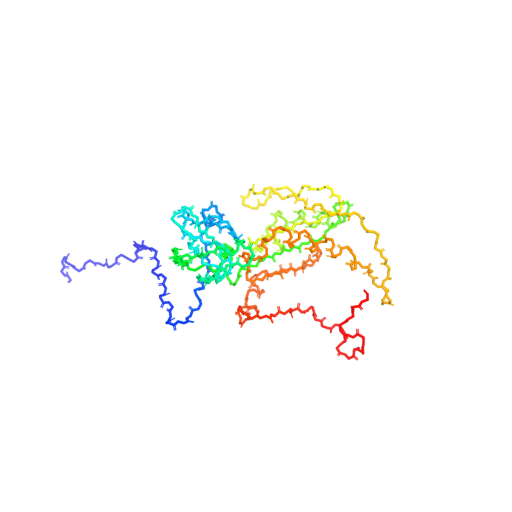00 95.44 190 ALA A O 1
ATOM 1427 N N . SER A 1 191 ? 4.769 6.180 4.707 1.00 94.12 191 SER A N 1
ATOM 1428 C CA . SER A 1 191 ? 3.375 6.122 4.247 1.00 94.12 191 SER A CA 1
ATOM 1429 C C . SER A 1 191 ? 2.474 5.280 5.153 1.00 94.12 191 SER A C 1
ATOM 1431 O O . SER A 1 191 ? 1.260 5.471 5.159 1.00 94.12 191 SER A O 1
ATOM 1433 N N . ASN A 1 192 ? 3.055 4.303 5.860 1.00 92.94 192 ASN A N 1
ATOM 1434 C CA . ASN A 1 192 ? 2.377 3.320 6.706 1.00 92.94 192 ASN A CA 1
ATOM 1435 C C . ASN A 1 192 ? 1.286 2.471 6.005 1.00 92.94 192 ASN A C 1
ATOM 1437 O O . ASN A 1 192 ? 0.642 1.642 6.649 1.00 92.94 192 ASN A O 1
ATOM 1441 N N . LYS A 1 193 ? 1.086 2.626 4.687 1.00 94.19 193 LYS A N 1
ATOM 1442 C CA . LYS A 1 193 ? 0.006 1.972 3.925 1.00 94.19 193 LYS A CA 1
ATOM 1443 C C . LYS A 1 193 ? 0.125 0.458 3.916 1.00 94.19 193 LYS A C 1
ATOM 1445 O O . LYS A 1 193 ? -0.892 -0.225 3.927 1.00 94.19 193 LYS A O 1
ATOM 1450 N N . PHE A 1 194 ? 1.352 -0.052 3.907 1.00 94.00 194 PHE A N 1
ATOM 1451 C CA . PHE A 1 194 ? 1.644 -1.481 3.855 1.00 94.00 194 PHE A CA 1
ATOM 1452 C C . PHE A 1 194 ? 1.001 -2.261 5.018 1.00 94.00 194 PHE A C 1
ATOM 1454 O O . PHE A 1 194 ? 0.653 -3.423 4.851 1.00 94.00 194 PHE A O 1
ATOM 1461 N N . ARG A 1 195 ? 0.747 -1.611 6.166 1.00 92.94 195 ARG A N 1
ATOM 1462 C CA . ARG A 1 195 ? 0.049 -2.209 7.320 1.00 92.94 195 ARG A CA 1
ATOM 1463 C C . ARG A 1 195 ? -1.440 -2.467 7.091 1.00 92.94 195 ARG A C 1
ATOM 1465 O O . ARG A 1 195 ? -2.073 -3.158 7.886 1.00 92.94 195 ARG A O 1
ATOM 1472 N N . ASN A 1 196 ? -2.016 -1.895 6.039 1.00 95.31 196 ASN A N 1
ATOM 1473 C CA . ASN A 1 196 ? -3.408 -2.130 5.672 1.00 95.31 196 ASN A CA 1
ATOM 1474 C C . ASN A 1 196 ? -3.608 -3.434 4.902 1.00 95.31 196 ASN A C 1
ATOM 1476 O O . ASN A 1 196 ? -4.749 -3.771 4.603 1.00 95.31 196 ASN A O 1
ATOM 1480 N N . TYR A 1 197 ? -2.532 -4.156 4.590 1.00 95.88 197 TYR A N 1
ATOM 1481 C CA . TYR A 1 197 ? -2.566 -5.330 3.733 1.00 95.88 197 TYR A CA 1
ATOM 1482 C C . TYR A 1 197 ? -1.818 -6.493 4.377 1.00 95.88 197 TYR A C 1
ATOM 1484 O O . TYR A 1 197 ? -0.910 -6.289 5.182 1.00 95.88 197 TYR A O 1
ATOM 1492 N N . ASP A 1 198 ? -2.205 -7.714 4.023 1.00 94.75 198 ASP A N 1
ATOM 1493 C CA . ASP A 1 198 ? -1.599 -8.932 4.560 1.00 94.75 198 ASP A CA 1
ATOM 1494 C C . ASP A 1 198 ? -0.176 -9.127 4.023 1.00 94.75 198 ASP A C 1
ATOM 1496 O O . ASP A 1 198 ? 0.709 -9.585 4.742 1.00 94.75 198 ASP A O 1
ATOM 1500 N N . TRP A 1 199 ? 0.047 -8.756 2.756 1.00 95.62 199 TRP A N 1
ATOM 1501 C CA . TRP A 1 199 ? 1.326 -8.919 2.069 1.00 95.62 199 TRP A CA 1
ATOM 1502 C C . TRP A 1 199 ? 1.824 -7.622 1.459 1.00 95.62 199 TRP A C 1
ATOM 1504 O O . TRP A 1 199 ? 1.064 -6.862 0.866 1.00 95.62 199 TRP A O 1
ATOM 1514 N N 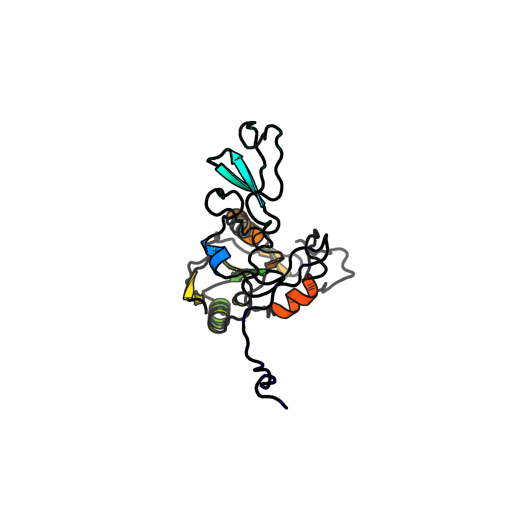. THR A 1 200 ? 3.135 -7.415 1.548 1.00 96.50 200 THR A N 1
ATOM 1515 C CA . THR A 1 200 ? 3.855 -6.341 0.859 1.00 96.50 200 THR A CA 1
ATOM 1516 C C . THR A 1 200 ? 4.814 -6.949 -0.146 1.00 96.50 200 THR A C 1
ATOM 1518 O O . THR A 1 200 ? 5.652 -7.771 0.220 1.00 96.50 200 THR A O 1
ATOM 1521 N N . ILE A 1 201 ? 4.701 -6.546 -1.409 1.00 96.12 201 ILE A N 1
ATOM 1522 C CA . ILE A 1 201 ? 5.468 -7.123 -2.510 1.00 96.12 201 ILE A CA 1
ATOM 1523 C C . ILE A 1 201 ? 6.209 -6.014 -3.248 1.00 96.12 201 ILE A C 1
ATOM 1525 O O . ILE A 1 201 ? 5.604 -5.082 -3.776 1.00 96.12 201 ILE A O 1
ATOM 1529 N N . LYS A 1 202 ? 7.534 -6.145 -3.311 1.00 95.75 202 LYS A N 1
ATOM 1530 C CA . LYS A 1 202 ? 8.375 -5.364 -4.217 1.00 95.75 202 LYS A CA 1
ATOM 1531 C C . LYS A 1 202 ? 8.337 -6.020 -5.595 1.00 95.75 202 LYS A C 1
ATOM 1533 O O . LYS A 1 202 ? 8.674 -7.199 -5.701 1.00 95.75 202 LYS A O 1
ATOM 1538 N N . VAL A 1 203 ? 7.963 -5.272 -6.625 1.00 95.44 203 VAL A N 1
ATOM 1539 C CA . VAL A 1 203 ? 7.855 -5.779 -7.999 1.00 95.44 203 VAL A CA 1
ATOM 1540 C C . VAL A 1 203 ? 8.652 -4.871 -8.924 1.00 95.44 203 VAL A C 1
ATOM 1542 O O . VAL A 1 203 ? 8.440 -3.659 -8.921 1.00 95.44 203 VAL A O 1
ATOM 1545 N N . ASP A 1 204 ? 9.563 -5.445 -9.703 1.00 94.44 204 ASP A N 1
ATOM 1546 C CA . ASP A 1 204 ? 10.285 -4.695 -10.734 1.00 94.44 204 ASP A CA 1
ATOM 1547 C C . ASP A 1 204 ? 9.331 -4.353 -11.901 1.00 94.44 204 ASP A C 1
ATOM 1549 O O . ASP A 1 204 ? 8.381 -5.105 -12.143 1.00 94.44 204 ASP A O 1
ATOM 1553 N N . PRO A 1 205 ? 9.524 -3.232 -12.621 1.00 95.19 205 PRO A N 1
ATOM 1554 C CA . PRO A 1 205 ? 8.556 -2.754 -13.617 1.00 95.19 205 PRO A CA 1
ATOM 1555 C C . PRO A 1 205 ? 8.304 -3.736 -14.765 1.00 95.19 205 PRO A C 1
ATOM 1557 O O . PRO A 1 205 ? 7.205 -3.793 -15.308 1.00 95.19 205 PRO A O 1
ATOM 1560 N N . ASP A 1 206 ? 9.313 -4.518 -15.133 1.00 92.56 206 ASP A N 1
ATOM 1561 C CA . ASP A 1 206 ? 9.299 -5.514 -16.205 1.00 92.56 206 ASP A CA 1
ATOM 1562 C C . ASP A 1 206 ? 8.967 -6.937 -15.714 1.00 92.56 206 ASP A C 1
ATOM 1564 O O . ASP A 1 206 ? 8.915 -7.880 -16.509 1.00 92.56 206 ASP A O 1
ATOM 1568 N N . ALA A 1 207 ? 8.680 -7.110 -14.421 1.00 92.06 207 ALA A N 1
ATOM 1569 C CA . ALA A 1 207 ? 8.261 -8.386 -13.863 1.00 92.06 207 ALA A CA 1
ATOM 1570 C C . ALA A 1 207 ? 6.764 -8.649 -14.090 1.00 92.06 207 ALA A C 1
ATOM 1572 O O . ALA A 1 207 ? 5.900 -7.795 -13.880 1.00 92.06 207 ALA A O 1
ATOM 1573 N N . VAL A 1 208 ? 6.430 -9.895 -14.436 1.00 89.56 208 VAL A N 1
ATOM 1574 C CA . VAL A 1 208 ? 5.035 -10.344 -14.507 1.00 89.56 208 VAL A CA 1
ATOM 1575 C C . VAL A 1 208 ? 4.585 -10.820 -13.132 1.00 89.56 208 VAL A C 1
ATOM 1577 O O . VAL A 1 208 ? 5.001 -11.875 -12.654 1.00 89.56 208 VAL A O 1
ATOM 1580 N N . ILE A 1 209 ? 3.674 -10.066 -12.519 1.00 90.19 209 ILE A N 1
ATOM 1581 C CA . ILE A 1 209 ? 2.985 -10.462 -11.292 1.00 90.19 209 ILE A CA 1
ATOM 1582 C C . ILE A 1 209 ? 1.528 -10.833 -11.581 1.00 90.19 209 ILE A C 1
ATOM 1584 O O . ILE A 1 209 ? 0.797 -10.118 -12.264 1.00 90.19 209 ILE A O 1
ATOM 1588 N N . VAL A 1 210 ? 1.094 -11.965 -11.023 1.00 93.44 210 VAL A N 1
ATOM 1589 C CA . VAL A 1 210 ? -0.276 -12.472 -11.142 1.00 93.44 210 VAL A CA 1
ATOM 1590 C C . VAL A 1 210 ? -0.880 -12.560 -9.743 1.00 93.44 210 VAL A C 1
ATOM 1592 O O . VAL A 1 210 ? -0.758 -13.582 -9.065 1.00 93.44 210 VAL A O 1
ATOM 1595 N N . ALA A 1 211 ? -1.525 -11.478 -9.293 1.00 93.94 211 ALA A N 1
ATOM 1596 C CA . ALA A 1 211 ? -1.950 -11.325 -7.899 1.00 93.94 211 ALA A CA 1
ATOM 1597 C C . ALA A 1 211 ? -2.846 -12.472 -7.397 1.00 93.94 211 ALA A C 1
ATOM 1599 O O . ALA A 1 211 ? -2.711 -12.896 -6.256 1.00 93.94 211 ALA A O 1
ATOM 1600 N N . TRP A 1 212 ? -3.732 -13.032 -8.232 1.00 91.19 212 TRP A N 1
ATOM 1601 C CA . TRP A 1 212 ? -4.573 -14.167 -7.822 1.00 91.19 212 TRP A CA 1
ATOM 1602 C C . TRP A 1 212 ? -3.766 -15.436 -7.510 1.00 91.19 212 TRP A C 1
ATOM 1604 O O . TRP A 1 212 ? -4.087 -16.125 -6.550 1.00 91.19 212 TRP A O 1
ATOM 1614 N N . ARG A 1 213 ? -2.687 -15.720 -8.255 1.00 93.94 213 ARG A N 1
ATOM 1615 C CA . ARG A 1 213 ? -1.811 -16.870 -7.966 1.00 93.94 213 ARG A CA 1
ATOM 1616 C C . ARG A 1 213 ? -1.041 -16.666 -6.675 1.00 93.94 213 ARG A C 1
ATOM 1618 O O . ARG A 1 213 ? -0.875 -17.598 -5.900 1.00 93.94 213 ARG A O 1
ATOM 1625 N N . ILE A 1 214 ? -0.584 -15.440 -6.438 1.00 93.25 214 ILE A N 1
ATOM 1626 C CA . ILE A 1 214 ? 0.130 -15.107 -5.206 1.00 93.25 214 ILE A CA 1
ATOM 1627 C C . ILE A 1 214 ? -0.772 -15.311 -3.996 1.00 93.25 214 ILE A C 1
ATOM 1629 O O . ILE A 1 214 ? -0.325 -15.903 -3.021 1.00 93.25 214 ILE A O 1
ATOM 1633 N N . ARG A 1 215 ? -2.045 -14.906 -4.070 1.00 93.19 215 ARG A N 1
ATOM 1634 C CA . ARG A 1 215 ? -3.012 -15.136 -2.986 1.00 93.19 215 ARG A CA 1
ATOM 1635 C C . ARG A 1 215 ? -3.094 -16.609 -2.591 1.00 93.19 215 ARG A C 1
ATOM 1637 O O . ARG A 1 215 ? -3.003 -16.904 -1.405 1.00 93.19 215 ARG A O 1
ATOM 1644 N N . GLU A 1 216 ? -3.173 -17.518 -3.562 1.00 92.44 216 GLU A N 1
ATOM 1645 C CA . GLU A 1 216 ? -3.196 -18.966 -3.302 1.00 92.44 216 GLU A CA 1
ATOM 1646 C C . GLU A 1 216 ? -1.933 -19.449 -2.575 1.00 92.44 216 GLU A C 1
ATOM 1648 O O . GLU A 1 216 ? -2.025 -20.173 -1.585 1.00 92.44 216 GLU A O 1
ATOM 1653 N N . HIS A 1 217 ? -0.752 -19.005 -3.015 1.00 91.94 217 HIS A N 1
ATOM 1654 C CA . HIS A 1 217 ? 0.512 -19.397 -2.387 1.00 91.94 217 HIS A CA 1
ATOM 1655 C C . HIS A 1 217 ? 0.716 -18.787 -1.001 1.00 91.94 217 HIS A C 1
ATOM 1657 O O . HIS A 1 217 ? 1.343 -19.403 -0.144 1.00 91.94 217 HIS A O 1
ATOM 1663 N N . MET A 1 218 ? 0.222 -17.573 -0.783 1.00 91.75 218 MET A N 1
ATOM 1664 C CA . MET A 1 218 ? 0.470 -16.811 0.437 1.00 91.75 218 MET A CA 1
ATOM 1665 C C . MET A 1 218 ? -0.584 -17.054 1.524 1.00 91.75 218 MET A C 1
ATOM 1667 O O . MET A 1 218 ? -0.313 -16.848 2.705 1.00 91.75 218 MET A O 1
ATOM 1671 N N . LYS A 1 219 ? -1.774 -17.535 1.151 1.00 91.12 219 LYS A N 1
ATOM 1672 C CA . LYS A 1 219 ? -2.886 -17.841 2.063 1.00 91.12 219 LYS A CA 1
ATOM 1673 C C . LYS A 1 219 ? -2.496 -18.697 3.281 1.00 91.12 219 LYS A C 1
ATOM 1675 O O . LYS A 1 219 ? -2.914 -18.335 4.379 1.00 91.12 219 LYS A O 1
ATOM 1680 N N . PRO A 1 220 ? -1.693 -19.773 3.164 1.00 91.25 220 PRO A N 1
ATOM 1681 C CA . PRO A 1 220 ? -1.297 -20.580 4.324 1.00 91.25 220 PRO A CA 1
ATOM 1682 C C . PRO A 1 220 ? -0.375 -19.857 5.315 1.00 91.25 220 PRO A C 1
ATOM 1684 O O . PRO A 1 220 ? -0.166 -20.351 6.418 1.00 91.25 220 PRO A O 1
ATOM 1687 N N . HIS A 1 221 ? 0.194 -18.715 4.923 1.00 91.00 221 HIS A N 1
ATOM 1688 C CA . HIS A 1 221 ? 1.208 -17.987 5.684 1.00 91.00 221 HIS A CA 1
ATOM 1689 C C . HIS A 1 221 ? 0.670 -16.714 6.355 1.00 91.00 221 HIS A C 1
ATOM 1691 O O . HIS A 1 221 ? 1.438 -15.926 6.903 1.00 91.00 221 HIS A O 1
ATOM 1697 N N . ILE A 1 222 ? -0.646 -16.492 6.316 1.00 88.56 222 ILE A N 1
ATOM 1698 C CA . ILE A 1 222 ? -1.278 -15.318 6.924 1.00 88.56 222 ILE A CA 1
ATOM 1699 C C . ILE A 1 222 ? -1.075 -15.306 8.437 1.00 88.56 222 ILE A C 1
ATOM 1701 O O . ILE A 1 222 ? -1.229 -16.321 9.111 1.00 88.56 222 ILE A O 1
ATOM 1705 N N . GLY A 1 223 ? -0.724 -14.132 8.969 1.00 83.19 223 GLY A N 1
ATOM 1706 C CA . GLY A 1 223 ? -0.444 -13.935 10.393 1.00 83.19 223 GLY A CA 1
ATOM 1707 C C . GLY A 1 223 ? 0.918 -14.465 10.852 1.00 83.19 223 GLY A C 1
ATOM 1708 O O . GLY A 1 223 ? 1.245 -14.340 12.031 1.00 83.19 223 GLY A O 1
ATOM 1709 N N . MET A 1 224 ? 1.725 -15.034 9.951 1.00 89.06 224 MET A N 1
ATOM 1710 C CA . MET A 1 224 ? 3.083 -15.485 10.247 1.00 89.06 224 MET A CA 1
ATOM 1711 C C . MET A 1 224 ? 4.115 -14.396 9.917 1.00 89.06 224 MET A C 1
ATOM 1713 O O . MET A 1 224 ? 3.945 -13.615 8.983 1.00 89.06 224 MET A O 1
ATOM 1717 N N . ASN A 1 225 ? 5.242 -14.394 10.633 1.00 88.69 225 ASN A N 1
ATOM 1718 C CA . ASN A 1 225 ? 6.399 -13.562 10.292 1.00 88.69 225 ASN A CA 1
ATOM 1719 C C . ASN A 1 225 ? 7.206 -14.247 9.183 1.00 88.69 225 ASN A C 1
ATOM 1721 O O . ASN A 1 225 ? 8.083 -15.065 9.465 1.00 88.69 225 ASN A O 1
ATOM 1725 N N . VAL A 1 226 ? 6.876 -13.952 7.926 1.00 90.69 226 VAL A N 1
ATOM 1726 C CA . VAL A 1 226 ? 7.465 -14.613 6.754 1.00 90.69 226 VAL A CA 1
ATOM 1727 C C . VAL A 1 226 ? 8.087 -13.588 5.816 1.00 90.69 226 VAL A C 1
ATOM 1729 O O . VAL A 1 226 ? 7.513 -12.536 5.545 1.00 90.69 226 VAL A O 1
ATOM 1732 N N . TYR A 1 227 ? 9.256 -13.933 5.283 1.00 89.31 227 TYR A N 1
ATOM 1733 C CA . TYR A 1 227 ? 9.897 -13.222 4.187 1.00 89.31 227 TYR A CA 1
ATOM 1734 C C . TYR A 1 227 ? 10.125 -14.195 3.033 1.00 89.31 227 TYR A C 1
ATOM 1736 O O . TYR A 1 227 ? 10.793 -15.217 3.195 1.00 89.31 227 TYR A O 1
ATOM 1744 N N . VAL A 1 228 ? 9.540 -13.889 1.876 1.00 87.06 228 VAL A N 1
ATOM 1745 C CA . VAL A 1 228 ? 9.671 -14.708 0.670 1.00 87.06 228 VAL A CA 1
ATOM 1746 C C . VAL A 1 228 ? 10.732 -14.085 -0.222 1.00 87.06 228 VAL A C 1
ATOM 1748 O O . VAL A 1 228 ? 10.590 -12.956 -0.689 1.00 87.06 228 VAL A O 1
ATOM 1751 N N . VAL A 1 229 ? 11.797 -14.839 -0.463 1.00 78.81 229 VAL A N 1
ATOM 1752 C CA . VAL A 1 229 ? 12.825 -14.489 -1.444 1.00 78.81 229 VAL A CA 1
ATOM 1753 C C . VAL A 1 229 ? 12.455 -15.048 -2.815 1.00 78.81 229 VAL A C 1
ATOM 1755 O O . VAL A 1 229 ? 11.817 -16.096 -2.916 1.00 78.81 229 VAL A O 1
ATOM 1758 N N . ASN A 1 230 ? 12.885 -14.365 -3.879 1.00 73.88 230 ASN A N 1
ATOM 1759 C CA . ASN A 1 230 ? 12.870 -14.937 -5.227 1.00 73.88 230 ASN A CA 1
ATOM 1760 C C . ASN A 1 230 ? 13.653 -16.268 -5.238 1.00 73.88 230 ASN A C 1
ATOM 1762 O O . ASN A 1 230 ? 14.566 -16.463 -4.431 1.00 73.88 230 ASN A O 1
ATOM 1766 N N . CYS A 1 231 ? 13.298 -17.166 -6.161 1.00 62.97 231 CYS A N 1
ATOM 1767 C CA . CYS A 1 231 ? 14.003 -18.405 -6.454 1.00 62.97 231 CYS A CA 1
ATOM 1768 C C . CYS A 1 231 ? 15.517 -18.207 -6.390 1.00 62.97 231 CYS A C 1
ATOM 1770 O O . CYS A 1 231 ? 16.096 -17.359 -7.074 1.00 62.97 231 CYS A O 1
ATOM 1772 N N . ASN A 1 232 ? 16.155 -19.021 -5.554 1.00 62.12 232 ASN A N 1
ATOM 1773 C CA . ASN A 1 232 ? 17.587 -18.969 -5.370 1.00 62.12 232 ASN A CA 1
ATOM 1774 C C . ASN A 1 232 ? 18.277 -19.439 -6.654 1.00 62.12 232 ASN A C 1
ATOM 1776 O O . ASN A 1 232 ? 18.317 -20.635 -6.938 1.00 62.12 232 ASN A O 1
ATOM 1780 N N . LYS A 1 233 ? 18.823 -18.500 -7.433 1.00 61.16 233 LYS A N 1
ATOM 1781 C CA . LYS A 1 233 ? 19.597 -18.820 -8.639 1.00 61.16 233 LYS A CA 1
ATOM 1782 C C . LYS A 1 233 ? 20.837 -19.670 -8.310 1.00 61.16 233 LYS A C 1
ATOM 1784 O O . LYS A 1 233 ? 21.289 -20.417 -9.172 1.00 61.16 233 LYS A O 1
ATOM 1789 N N . PHE A 1 234 ? 21.356 -19.598 -7.075 1.00 62.59 234 PHE A N 1
ATOM 1790 C CA . PHE A 1 234 ? 22.573 -20.288 -6.632 1.00 62.59 234 PHE A CA 1
ATOM 1791 C C . PHE A 1 234 ? 22.453 -20.851 -5.196 1.00 62.59 234 PHE A C 1
ATOM 1793 O O . PHE A 1 234 ? 23.084 -20.335 -4.270 1.00 62.59 234 PHE A O 1
ATOM 1800 N N . PRO A 1 235 ? 21.691 -21.942 -4.984 1.00 64.88 235 PRO A N 1
ATOM 1801 C CA . PRO A 1 235 ? 21.399 -22.490 -3.654 1.00 64.88 235 PRO A CA 1
ATOM 1802 C C . PRO A 1 235 ? 22.595 -23.030 -2.871 1.00 64.88 235 PRO A C 1
ATOM 1804 O O . PRO A 1 235 ? 22.490 -23.193 -1.661 1.00 64.88 235 PRO A O 1
ATOM 1807 N N . GLY A 1 236 ? 23.730 -23.258 -3.532 1.00 69.56 236 GLY A N 1
ATOM 1808 C CA . GLY A 1 236 ? 24.984 -23.675 -2.897 1.00 69.56 236 GLY A CA 1
ATOM 1809 C C . GLY A 1 236 ? 26.039 -22.574 -2.767 1.00 69.56 236 GLY A C 1
ATOM 1810 O O . GLY A 1 236 ? 27.177 -22.887 -2.429 1.00 69.56 236 GLY A O 1
ATOM 1811 N N . SER A 1 237 ? 25.723 -21.312 -3.086 1.00 68.19 237 SER A N 1
ATOM 1812 C CA . SER A 1 237 ? 26.709 -20.231 -2.975 1.00 68.19 237 SER A CA 1
ATOM 1813 C C . SER A 1 237 ? 27.036 -19.955 -1.500 1.00 68.19 237 SER A C 1
ATOM 1815 O O . SER A 1 237 ? 26.112 -19.673 -0.734 1.00 68.19 237 SER A O 1
ATOM 1817 N N . PRO A 1 238 ? 28.321 -19.949 -1.090 1.00 70.88 238 PRO A N 1
ATOM 1818 C CA . PRO A 1 238 ? 28.707 -19.557 0.268 1.00 70.88 238 PRO A CA 1
ATOM 1819 C C . PRO A 1 238 ? 28.400 -18.079 0.565 1.00 70.88 238 PRO A C 1
ATOM 1821 O O . PRO A 1 238 ? 28.401 -17.677 1.722 1.00 70.88 238 PRO A O 1
ATOM 1824 N N . ASN A 1 239 ? 28.103 -17.286 -0.469 1.00 62.53 239 ASN A N 1
ATOM 1825 C CA . ASN A 1 239 ? 27.785 -15.863 -0.372 1.00 62.53 239 ASN A CA 1
ATOM 1826 C C . ASN A 1 239 ? 26.264 -15.590 -0.354 1.00 62.53 239 ASN A C 1
ATOM 1828 O O . ASN A 1 239 ? 25.847 -14.465 -0.610 1.00 62.53 239 ASN A O 1
ATOM 1832 N N . PHE A 1 240 ? 25.414 -16.600 -0.116 1.00 60.28 240 PHE A N 1
ATOM 1833 C CA . PHE A 1 240 ? 23.957 -16.428 -0.020 1.00 60.28 240 PHE A CA 1
ATOM 1834 C C . PHE A 1 240 ? 23.499 -16.004 1.398 1.00 60.28 240 PHE A C 1
ATOM 1836 O O . PHE A 1 240 ? 24.041 -16.516 2.376 1.00 60.28 240 PHE A O 1
ATOM 1843 N N . PRO A 1 241 ? 22.431 -15.185 1.539 1.00 55.06 241 PRO A N 1
ATOM 1844 C CA . PRO A 1 241 ? 21.793 -14.376 0.500 1.00 55.06 241 PRO A CA 1
ATOM 1845 C C . PRO A 1 241 ? 22.788 -13.327 0.024 1.00 55.06 241 PRO A C 1
ATOM 1847 O O . PRO A 1 241 ? 23.447 -12.709 0.852 1.00 55.06 241 PRO A O 1
ATOM 1850 N N . MET A 1 242 ? 22.917 -13.175 -1.296 1.00 52.59 242 MET A N 1
ATOM 1851 C CA . MET A 1 242 ? 23.879 -12.265 -1.927 1.00 52.59 242 MET A CA 1
ATOM 1852 C C . MET A 1 242 ? 23.501 -10.824 -1.559 1.00 52.59 242 MET A C 1
ATOM 1854 O O . MET A 1 242 ? 22.765 -10.155 -2.278 1.00 52.59 242 MET A O 1
ATOM 1858 N N . MET A 1 243 ? 23.916 -10.394 -0.372 1.00 45.25 243 MET A N 1
ATOM 1859 C CA . MET A 1 243 ? 23.789 -9.039 0.137 1.00 45.25 243 MET A CA 1
ATOM 1860 C C . MET A 1 243 ? 25.147 -8.381 -0.087 1.00 45.25 243 MET A C 1
ATOM 1862 O O . MET A 1 243 ? 26.077 -8.597 0.689 1.00 45.25 243 MET A O 1
ATOM 1866 N N . TYR A 1 244 ? 25.256 -7.659 -1.204 1.00 46.78 244 TYR A N 1
ATOM 1867 C CA . TYR A 1 244 ? 26.409 -6.840 -1.581 1.00 46.78 244 TYR A CA 1
ATOM 1868 C C . TYR A 1 244 ? 26.152 -5.368 -1.277 1.00 46.78 244 TYR A C 1
ATOM 1870 O O . TYR A 1 244 ? 25.065 -4.872 -1.656 1.00 46.78 244 TYR A O 1
#

Foldseek 3Di:
DDPVDDDDDPDDPDDDDPPPDDVPDDDWKADAPCCVVQADEAFDFGLVSLHYLFACWFFFFQDNVGTGTDNDADQFQDVVVVRRGRPRDTGDDGHRFHRHLIPQAEEEEEEDECVDPLVVLQLVCQVVCFDRSSGSHYAYAYCDWDWSAAHPVRDTHIHDHFHDDDWDADPVRHTNCPVVVVRVVVVVVVVVNCSRGQYYYYDYSPDGDDVVVVNVVCVVC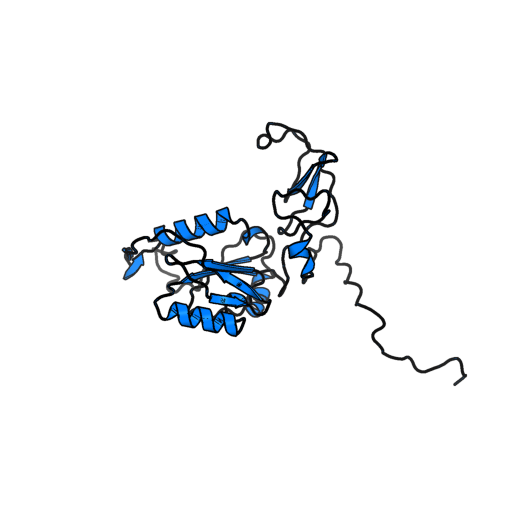GPHPDDDDDPDPCPPDPCPVVDD

pLDDT: mean 86.99, std 14.08, range [36.19, 98.38]

Radius of gyration: 22.66 Å; chains: 1; bounding box: 85×44×54 Å